Protein AF-A0A7S3CLZ0-F1 (afdb_monomer_lite)

Radius of gyration: 27.99 Å; chains: 1; bounding box: 57×70×77 Å

Organism: NCBI:txid1082188

Secondary structure (DSSP, 8-state):
-HHHHHHHHHHHHHHHHHTTTT------GGGGS--S----------HHHHHHHHHHHHHHHHHHHHS-HHHHTTTTTHHHHHHHHHH----S------------HHHHHHHHHHHHHHHHHHHIIIIIHHHHHHHHHHSSSSPPSTTHHHH----TTT-HHHHHHHHHHHHHHHHHHHHHHH---SS--S-SSSS--SHHHHHHHHHHHHSTTHHHHHHHHHHHHS---S-HHHHHHHHHHHHHHHHHHHHHHHHHHSPTTPPPPHHHHHHHH--

InterPro domains:
  IPR027272 Piezo family [PTHR13167] (107-275)
  IPR056770 Piezo, THU9 and anchor domain [PF24874] (104-275)

Sequence (275 aa):
MALTLIVVIIIIIIERYANRTDTKAVVDKRLKNKDTKLDNQKSFFSSDEIFKRTNTNRSMTVSLKTQKTSEIDLHGNSAQDFLKEMYGQEDGGSTFDEGRTKITNQQKTKYTLHWVILVCGHLYVFWALPIAGNLQLYGKANCDEDLKDYYGCMNFHENAYLRLLYVLILLYLVVSSLQLSYGFPIMKKPSSTLQYYNDLAKLGADIYIAIPFAVELRCLLDFTMSKTSLDIFQFYQLFNYHYELYAAKVSNHYYGIKVLGLRIDRMEKCIFGVF

Foldseek 3Di:
DVVVVVVVVVLLVCLVLVLVQDLPPCPDPVVPPPPDDDDDDDDDDDVVVVVVVCPPVVVVVVVVLVDFPLVCVVCVPPVVVVVPVVVDCPVPPDPPPSPPPPCPVSLVVSVVSLVVCVVVVCCCLQPVQQQVVCCVVPVGSADDPVCCVPRNHRHCVGDPVSVVVVVVSVVSSVVSVVCSNRHDRSDDDPDPLLPDLDPVSLVVLVVQVVDPPSLVVVLVSCVVSDPDPDDSVRSVVVVVVSSVVSNVVSVVVVVVVDDPPDDDDPVVCVVVVVD

Structure (mmCIF, N/CA/C/O backbone):
data_AF-A0A7S3CLZ0-F1
#
_entry.id   AF-A0A7S3CLZ0-F1
#
loop_
_atom_site.group_PDB
_atom_site.id
_atom_site.type_symbol
_atom_site.label_atom_id
_atom_site.label_alt_id
_atom_site.label_comp_id
_atom_site.label_asym_id
_atom_site.label_entity_id
_atom_site.label_seq_id
_atom_site.pdbx_PDB_ins_code
_atom_site.Cartn_x
_atom_site.Cartn_y
_atom_site.Cartn_z
_atom_site.occupancy
_atom_site.B_iso_or_equiv
_atom_site.auth_seq_id
_atom_site.auth_comp_id
_atom_site.auth_asym_id
_atom_site.auth_atom_id
_atom_site.pdbx_PDB_model_num
ATOM 1 N N . MET A 1 1 ? -7.361 1.958 18.238 1.00 64.44 1 MET A N 1
ATOM 2 C CA . MET A 1 1 ? -7.415 2.883 17.083 1.00 64.44 1 MET A CA 1
ATOM 3 C C . MET A 1 1 ? -6.122 2.868 16.269 1.00 64.44 1 MET A C 1
ATOM 5 O O . MET A 1 1 ? -6.158 2.430 15.130 1.00 64.44 1 MET A O 1
ATOM 9 N N . ALA A 1 2 ? -4.968 3.268 16.820 1.00 67.31 2 ALA A N 1
ATOM 10 C CA . ALA A 1 2 ? -3.706 3.231 16.061 1.00 67.31 2 ALA A CA 1
ATOM 11 C C . ALA A 1 2 ? -3.276 1.797 15.685 1.00 67.31 2 ALA A C 1
ATOM 13 O O . ALA A 1 2 ? -3.040 1.511 14.516 1.00 67.31 2 ALA A O 1
ATOM 14 N N . LEU A 1 3 ? -3.285 0.865 16.647 1.00 71.12 3 LEU A N 1
ATOM 15 C CA . LEU A 1 3 ? -2.990 -0.554 16.391 1.00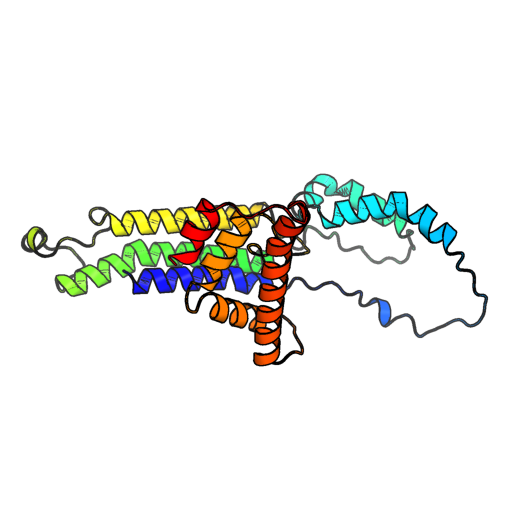 71.12 3 LEU A CA 1
ATOM 16 C C . LEU A 1 3 ? -3.944 -1.182 15.368 1.00 71.12 3 LEU A C 1
ATOM 18 O O . LEU A 1 3 ? -3.518 -1.921 14.491 1.00 71.12 3 LEU A O 1
ATOM 22 N N . THR A 1 4 ? -5.232 -0.850 15.441 1.00 68.81 4 THR A N 1
ATOM 23 C CA . THR A 1 4 ? -6.251 -1.393 14.535 1.00 68.81 4 THR A CA 1
ATOM 24 C C . THR A 1 4 ? -6.063 -0.873 13.110 1.00 68.81 4 THR A C 1
ATOM 26 O O . THR A 1 4 ? -6.176 -1.644 12.164 1.00 68.81 4 THR A O 1
ATOM 29 N N . LEU A 1 5 ? -5.682 0.400 12.948 1.00 71.00 5 LEU A N 1
ATOM 30 C CA . LEU A 1 5 ? -5.271 0.952 11.655 1.00 71.00 5 LEU A CA 1
ATOM 31 C C . LEU A 1 5 ? -4.026 0.254 11.105 1.00 71.00 5 LEU A C 1
ATOM 33 O O . LEU A 1 5 ? -4.011 -0.100 9.931 1.00 71.00 5 LEU A O 1
ATOM 37 N N . ILE A 1 6 ? -3.015 0.003 11.940 1.00 74.25 6 ILE A N 1
ATOM 38 C CA . ILE A 1 6 ? -1.797 -0.706 11.525 1.00 74.25 6 ILE A CA 1
ATOM 39 C C . ILE A 1 6 ? -2.132 -2.122 11.046 1.00 74.25 6 ILE A C 1
ATOM 41 O O . ILE A 1 6 ? -1.672 -2.521 9.980 1.00 74.25 6 ILE A O 1
ATOM 45 N N . VAL A 1 7 ? -2.981 -2.862 11.767 1.00 74.31 7 VAL A N 1
ATOM 46 C CA . VAL A 1 7 ? -3.414 -4.204 11.344 1.00 74.31 7 VAL A CA 1
ATOM 47 C C . VAL A 1 7 ? -4.171 -4.152 10.017 1.00 74.31 7 VAL A C 1
ATOM 49 O O . VAL A 1 7 ? -3.880 -4.946 9.125 1.00 74.31 7 VAL A O 1
ATOM 52 N N . VAL A 1 8 ? -5.089 -3.198 9.837 1.00 73.62 8 VAL A N 1
ATOM 53 C CA . VAL A 1 8 ? -5.813 -3.026 8.566 1.00 73.62 8 VAL A CA 1
ATOM 54 C C . VAL A 1 8 ? -4.849 -2.691 7.424 1.00 73.62 8 VAL A C 1
ATOM 56 O O . VAL A 1 8 ? -4.943 -3.288 6.356 1.00 73.62 8 VAL A O 1
ATOM 59 N N . ILE A 1 9 ? -3.875 -1.805 7.648 1.00 75.25 9 ILE A N 1
ATOM 60 C CA . ILE A 1 9 ? -2.843 -1.464 6.659 1.00 75.25 9 ILE A CA 1
ATOM 61 C C . ILE A 1 9 ? -2.001 -2.695 6.305 1.00 75.25 9 ILE A C 1
ATOM 63 O O . ILE A 1 9 ? -1.751 -2.937 5.127 1.00 75.25 9 ILE A O 1
ATOM 67 N N . ILE A 1 10 ? -1.607 -3.505 7.290 1.00 74.50 10 ILE A N 1
ATOM 68 C CA . ILE A 1 10 ? -0.863 -4.749 7.061 1.00 74.50 10 ILE A CA 1
ATOM 69 C C . ILE A 1 10 ? -1.698 -5.733 6.239 1.00 74.50 10 ILE A C 1
ATOM 71 O O . ILE A 1 10 ? -1.183 -6.286 5.273 1.00 74.50 10 ILE A O 1
ATOM 75 N N . ILE A 1 11 ? -2.983 -5.915 6.554 1.00 73.88 11 ILE A N 1
ATOM 76 C CA . ILE A 1 11 ? -3.886 -6.784 5.781 1.00 73.88 11 ILE A CA 1
ATOM 77 C C . ILE A 1 11 ? -4.007 -6.285 4.337 1.00 73.88 11 ILE A C 1
ATOM 79 O O . ILE A 1 11 ? -3.883 -7.077 3.406 1.00 73.88 11 ILE A O 1
ATOM 83 N N . ILE A 1 12 ? -4.165 -4.975 4.136 1.00 75.12 12 ILE A N 1
ATOM 84 C CA . ILE A 1 12 ? -4.226 -4.345 2.809 1.00 75.12 12 ILE A CA 1
ATOM 85 C C . ILE A 1 12 ? -2.924 -4.568 2.025 1.00 75.12 12 ILE A C 1
ATOM 87 O O . ILE A 1 12 ? -2.944 -4.861 0.825 1.00 75.12 12 ILE A O 1
ATOM 91 N N . ILE A 1 13 ? -1.780 -4.431 2.695 1.00 73.38 13 ILE A N 1
ATOM 92 C CA . ILE A 1 13 ? -0.461 -4.696 2.122 1.00 73.38 13 ILE A CA 1
ATOM 93 C C . ILE A 1 13 ? -0.367 -6.174 1.731 1.00 73.38 13 ILE A C 1
ATOM 95 O O . ILE A 1 13 ? -0.042 -6.475 0.583 1.00 73.38 13 ILE A O 1
ATOM 99 N N . ILE A 1 14 ? -0.718 -7.096 2.626 1.00 70.06 14 ILE A N 1
ATOM 100 C CA . ILE A 1 14 ? -0.698 -8.537 2.361 1.00 70.06 14 ILE A CA 1
ATOM 101 C C . ILE A 1 14 ? -1.617 -8.887 1.186 1.00 70.06 14 ILE A C 1
ATOM 103 O O . ILE A 1 14 ? -1.163 -9.585 0.285 1.00 70.06 14 ILE A O 1
ATOM 107 N N . GLU A 1 15 ? -2.845 -8.358 1.109 1.00 71.75 15 GLU A N 1
ATOM 108 C CA . GLU A 1 15 ? -3.744 -8.577 -0.041 1.00 71.75 15 GLU A CA 1
ATOM 109 C C . GLU A 1 15 ? -3.076 -8.128 -1.353 1.00 71.75 15 GLU A C 1
ATOM 111 O O . GLU A 1 15 ? -3.123 -8.821 -2.377 1.00 71.75 15 GLU A O 1
ATOM 116 N N . ARG A 1 16 ? -2.394 -6.979 -1.332 1.00 70.31 16 ARG A N 1
ATOM 117 C CA . ARG A 1 16 ? -1.689 -6.450 -2.504 1.00 70.31 16 ARG A CA 1
ATOM 118 C C . ARG A 1 16 ? -0.524 -7.344 -2.947 1.00 70.31 16 ARG A C 1
ATOM 120 O O . ARG A 1 16 ? -0.274 -7.426 -4.155 1.00 70.31 16 ARG A O 1
ATOM 127 N N . TYR A 1 17 ? 0.190 -7.978 -2.014 1.00 65.44 17 TYR A N 1
ATOM 128 C CA . TYR A 1 17 ? 1.383 -8.789 -2.301 1.00 65.44 17 TYR A CA 1
ATOM 129 C C . TYR A 1 17 ? 1.089 -10.278 -2.515 1.00 65.44 17 TYR A C 1
ATOM 131 O O . TYR A 1 17 ? 1.704 -10.877 -3.397 1.00 65.44 17 TYR A O 1
ATOM 139 N N . ALA A 1 18 ? 0.103 -10.858 -1.827 1.00 60.19 18 ALA A N 1
ATOM 140 C CA . ALA A 1 18 ? -0.328 -12.248 -2.011 1.00 60.19 18 ALA A CA 1
ATOM 141 C C . ALA A 1 18 ? -0.762 -12.533 -3.459 1.00 60.19 18 ALA A C 1
ATOM 143 O O . ALA A 1 18 ? -0.571 -13.630 -3.971 1.00 60.19 18 ALA A O 1
ATOM 144 N N . ASN A 1 19 ? -1.261 -11.513 -4.160 1.00 57.38 19 ASN A N 1
ATOM 145 C CA . ASN A 1 19 ? -1.671 -11.607 -5.560 1.00 57.38 19 ASN A CA 1
ATOM 146 C C . ASN A 1 19 ? -0.514 -11.468 -6.573 1.00 57.38 19 ASN A C 1
ATOM 148 O O . ASN A 1 19 ? -0.744 -11.524 -7.781 1.00 57.38 19 ASN A O 1
ATOM 152 N N . ARG A 1 20 ? 0.737 -11.272 -6.126 1.00 59.12 20 ARG A N 1
ATOM 153 C CA . ARG A 1 20 ? 1.912 -11.101 -7.005 1.00 59.12 20 ARG A CA 1
ATOM 154 C C . ARG A 1 20 ? 2.541 -12.437 -7.443 1.00 59.12 20 ARG A C 1
ATOM 156 O O . ARG A 1 20 ? 3.249 -12.459 -8.445 1.00 59.12 20 ARG A O 1
ATOM 163 N N . THR A 1 21 ? 2.245 -13.541 -6.758 1.00 49.69 21 THR A N 1
ATOM 164 C CA . THR A 1 21 ? 3.008 -14.810 -6.782 1.00 49.69 21 THR A CA 1
ATOM 165 C C . THR A 1 21 ? 2.888 -15.688 -8.029 1.00 49.69 21 THR A C 1
ATOM 167 O O . THR A 1 21 ? 3.606 -16.679 -8.131 1.00 49.69 21 THR A O 1
ATOM 170 N N . ASP A 1 22 ? 2.040 -15.361 -9.004 1.00 43.75 22 ASP A N 1
ATOM 171 C CA . ASP A 1 22 ? 1.684 -16.335 -10.051 1.00 43.75 22 ASP A CA 1
ATOM 172 C C . ASP A 1 22 ? 1.564 -15.752 -11.466 1.00 43.75 22 ASP A C 1
ATOM 174 O O . ASP A 1 22 ? 0.879 -16.304 -12.327 1.00 43.75 22 ASP A O 1
ATOM 178 N N . THR A 1 23 ? 2.314 -14.685 -11.763 1.00 43.84 23 THR A N 1
ATOM 179 C CA . THR A 1 23 ? 2.654 -14.402 -13.169 1.00 43.84 23 THR A CA 1
ATOM 180 C C . THR A 1 23 ? 3.747 -15.375 -13.593 1.00 43.84 23 THR A C 1
ATOM 182 O O . THR A 1 23 ? 4.915 -15.035 -13.764 1.00 43.84 23 THR A O 1
ATOM 185 N N . LYS A 1 24 ? 3.369 -16.651 -13.725 1.00 41.59 24 LYS A N 1
ATOM 186 C CA . LYS A 1 24 ? 4.142 -17.599 -14.515 1.00 41.59 24 LYS A CA 1
ATOM 187 C C . LYS A 1 24 ? 4.229 -16.978 -15.901 1.00 41.59 24 LYS A C 1
ATOM 189 O O . LYS A 1 24 ? 3.252 -16.981 -16.645 1.00 41.59 24 LYS A O 1
ATOM 194 N N . ALA A 1 25 ? 5.408 -16.478 -16.265 1.00 40.16 25 ALA A N 1
ATOM 195 C CA . ALA A 1 25 ? 5.820 -16.639 -17.640 1.00 40.16 25 ALA A CA 1
ATOM 196 C C . ALA A 1 25 ? 5.610 -18.129 -17.909 1.00 40.16 25 ALA A C 1
ATOM 198 O O . ALA A 1 25 ? 6.247 -18.977 -17.276 1.00 40.16 25 ALA A O 1
ATOM 199 N N . VAL A 1 26 ? 4.624 -18.453 -18.742 1.00 42.16 26 VAL A N 1
ATOM 200 C CA . VAL A 1 26 ? 4.559 -19.744 -19.411 1.00 42.16 26 VAL A CA 1
ATOM 201 C C . VAL A 1 26 ? 5.807 -19.747 -20.284 1.00 42.16 26 VAL A C 1
ATOM 203 O O . VAL A 1 26 ? 5.778 -19.389 -21.452 1.00 42.16 26 VAL A O 1
ATOM 206 N N . VAL A 1 27 ? 6.954 -19.992 -19.649 1.00 42.84 27 VAL A N 1
ATOM 207 C CA . VAL A 1 27 ? 8.186 -20.337 -20.322 1.00 42.84 27 VAL A CA 1
ATOM 208 C C . VAL A 1 27 ? 7.836 -21.673 -20.920 1.00 42.84 27 VAL A C 1
ATOM 210 O O . VAL A 1 27 ? 7.670 -22.666 -20.207 1.00 42.84 27 VAL A O 1
ATOM 213 N N . ASP A 1 28 ? 7.555 -21.603 -22.212 1.00 44.25 28 ASP A N 1
ATOM 214 C CA . ASP A 1 28 ? 7.196 -22.701 -23.071 1.00 44.25 28 ASP A CA 1
ATOM 215 C C . ASP A 1 28 ? 7.892 -23.983 -22.621 1.00 44.25 28 ASP A C 1
ATOM 217 O O . ASP A 1 28 ? 9.091 -24.187 -22.816 1.00 44.25 28 ASP A O 1
ATOM 221 N N . LYS A 1 29 ? 7.092 -24.921 -22.112 1.00 43.25 29 LYS A N 1
ATOM 222 C CA . LYS A 1 29 ? 7.449 -26.340 -22.008 1.00 43.25 29 LYS A CA 1
ATOM 223 C C . LYS A 1 29 ? 7.720 -26.979 -23.389 1.00 43.25 29 LYS A C 1
ATOM 225 O O . LYS A 1 29 ? 7.757 -28.198 -23.496 1.00 43.25 29 LYS A O 1
ATOM 230 N N . ARG A 1 30 ? 7.942 -26.188 -24.449 1.00 47.19 30 ARG A N 1
ATOM 231 C CA . ARG A 1 30 ? 8.294 -26.647 -25.799 1.00 47.19 30 ARG A CA 1
ATOM 232 C C . ARG A 1 30 ? 9.773 -26.996 -25.969 1.00 47.19 30 ARG A C 1
ATOM 234 O O . ARG A 1 30 ? 10.116 -27.591 -26.982 1.00 47.19 30 ARG A O 1
ATOM 241 N N . LEU A 1 31 ? 10.642 -26.717 -24.993 1.00 47.56 31 LEU A N 1
ATOM 242 C CA . LEU A 1 31 ? 12.058 -27.11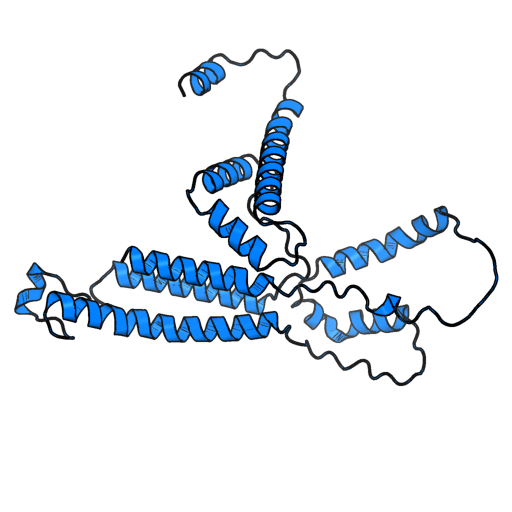4 -25.083 1.00 47.56 31 LEU A CA 1
ATOM 243 C C . LEU A 1 31 ? 12.352 -28.558 -24.641 1.00 47.56 31 LEU A C 1
ATOM 245 O O . LEU A 1 31 ? 13.508 -28.955 -24.653 1.00 47.56 31 LEU A O 1
ATOM 249 N N . LYS A 1 32 ? 11.340 -29.367 -24.287 1.00 44.00 32 LYS A N 1
ATOM 250 C CA . LYS A 1 32 ? 11.545 -30.785 -23.921 1.00 44.00 32 LYS A CA 1
ATOM 251 C C . LYS A 1 32 ? 11.041 -31.820 -24.929 1.00 44.00 32 LYS A C 1
ATOM 253 O O . LYS A 1 32 ? 11.195 -33.003 -24.669 1.00 44.00 32 LYS A O 1
ATOM 258 N N . ASN A 1 33 ? 10.502 -31.399 -26.075 1.00 45.03 33 ASN A N 1
ATOM 259 C CA . ASN A 1 33 ? 10.014 -32.321 -27.113 1.00 45.03 33 ASN A CA 1
ATOM 260 C C . ASN A 1 33 ? 10.743 -32.181 -28.461 1.00 45.03 33 ASN A C 1
ATOM 262 O O . ASN A 1 33 ? 10.210 -32.590 -29.487 1.00 45.03 33 ASN A O 1
ATOM 266 N N . LYS A 1 34 ? 11.952 -31.601 -28.478 1.00 45.84 34 LYS A N 1
ATOM 267 C CA . LYS A 1 34 ? 12.757 -31.452 -29.704 1.00 45.84 34 LYS A CA 1
ATOM 268 C C . LYS A 1 34 ? 14.042 -32.284 -29.750 1.00 45.84 34 LYS A C 1
ATOM 270 O O . LYS A 1 34 ? 14.836 -32.082 -30.655 1.00 45.84 34 LYS A O 1
ATOM 275 N N . ASP A 1 35 ? 14.183 -33.274 -28.869 1.00 47.41 35 ASP A N 1
ATOM 276 C CA . ASP A 1 35 ? 15.275 -34.256 -28.935 1.00 47.41 35 ASP A CA 1
ATOM 277 C C . ASP A 1 35 ? 14.792 -35.594 -29.497 1.00 47.41 35 ASP A C 1
ATOM 279 O O . ASP A 1 35 ? 14.990 -36.658 -28.909 1.00 47.41 35 ASP A O 1
ATOM 283 N N . THR A 1 36 ? 14.111 -35.575 -30.643 1.00 48.12 36 THR A N 1
ATOM 284 C CA . THR A 1 36 ? 14.053 -36.774 -31.486 1.00 48.12 36 THR A CA 1
ATOM 285 C C . THR A 1 36 ? 13.752 -36.413 -32.937 1.00 48.12 36 THR A C 1
ATOM 287 O O . THR A 1 36 ? 12.622 -36.081 -33.282 1.00 48.12 36 THR A O 1
ATOM 290 N N . LYS A 1 37 ? 14.783 -36.602 -33.770 1.00 46.06 37 LYS A N 1
ATOM 291 C CA . LYS A 1 37 ? 14.812 -36.716 -35.239 1.00 46.06 37 LYS A CA 1
ATOM 292 C C . LYS A 1 37 ? 15.284 -35.492 -36.041 1.00 46.06 37 LYS A C 1
ATOM 294 O O . LYS A 1 37 ? 14.710 -34.413 -35.967 1.00 46.06 37 LYS A O 1
ATOM 299 N N . LEU A 1 38 ? 16.241 -35.825 -36.917 1.00 42.66 38 LEU A N 1
ATOM 300 C CA . LEU A 1 38 ? 16.675 -35.196 -38.172 1.00 42.66 38 LEU A CA 1
ATOM 301 C C . LEU A 1 38 ? 17.913 -34.289 -38.147 1.00 42.66 38 LEU A C 1
ATOM 303 O O . LEU A 1 38 ? 17.847 -33.067 -38.077 1.00 42.66 38 LEU A O 1
ATOM 307 N N . ASP A 1 39 ? 19.058 -34.967 -38.251 1.00 44.22 39 ASP A N 1
ATOM 308 C CA . ASP A 1 39 ? 19.992 -34.920 -39.388 1.00 44.22 39 ASP A CA 1
ATOM 309 C C . ASP A 1 39 ? 19.832 -33.799 -40.437 1.00 44.22 39 ASP A C 1
ATOM 311 O O . ASP A 1 39 ? 18.791 -33.639 -41.067 1.00 44.22 39 ASP A O 1
ATOM 315 N N . ASN A 1 40 ? 20.979 -33.165 -40.720 1.00 45.88 40 ASN A N 1
ATOM 316 C CA . ASN A 1 40 ? 21.424 -32.614 -42.008 1.00 45.88 40 ASN A CA 1
ATOM 317 C C . ASN A 1 40 ? 20.492 -31.654 -42.779 1.00 45.88 40 ASN A C 1
ATOM 319 O O . ASN A 1 40 ? 19.747 -32.082 -43.650 1.00 45.88 40 ASN A O 1
ATOM 323 N N . GLN A 1 41 ? 20.718 -30.337 -42.651 1.00 41.56 41 GLN A N 1
ATOM 324 C CA . GLN A 1 41 ? 21.311 -29.503 -43.722 1.00 41.56 41 GLN A CA 1
ATOM 325 C C . GLN A 1 41 ? 21.220 -27.989 -43.433 1.00 41.56 41 GLN A C 1
ATOM 327 O O . GLN A 1 41 ? 20.157 -27.447 -43.172 1.00 41.56 41 GLN A O 1
ATOM 332 N N . LYS A 1 42 ? 22.369 -27.329 -43.640 1.00 38.00 42 LYS A N 1
ATOM 333 C CA . LYS A 1 42 ? 22.583 -25.955 -44.139 1.00 38.00 42 LYS A CA 1
ATOM 334 C C . LYS A 1 42 ? 22.022 -24.761 -43.343 1.00 38.00 42 LYS A C 1
ATOM 336 O O . LYS A 1 42 ? 20.856 -24.397 -43.407 1.00 38.00 42 LYS A O 1
ATOM 341 N N . SER A 1 43 ? 22.982 -24.062 -42.732 1.00 49.97 43 SER A N 1
ATOM 342 C CA . SER A 1 43 ? 23.027 -22.612 -42.487 1.00 49.97 43 SER A CA 1
ATOM 343 C C . SER A 1 43 ? 22.298 -21.787 -43.561 1.00 49.97 43 SER A C 1
ATOM 345 O O . SER A 1 43 ? 22.701 -21.822 -44.723 1.00 49.97 43 SER A O 1
ATOM 347 N N . PHE A 1 44 ? 21.249 -21.051 -43.168 1.00 44.56 44 PHE A N 1
ATOM 348 C CA . PHE A 1 44 ? 20.490 -20.138 -44.041 1.00 44.56 44 PHE A CA 1
ATOM 349 C C . PHE A 1 44 ? 19.819 -18.982 -43.267 1.00 44.56 44 PHE A C 1
ATOM 351 O O . PHE A 1 44 ? 18.686 -18.601 -43.542 1.00 44.56 44 PHE A O 1
ATOM 358 N N . PHE A 1 45 ? 20.503 -18.395 -42.279 1.00 41.75 45 PHE A N 1
ATOM 359 C CA . PHE A 1 45 ? 20.046 -17.133 -41.682 1.00 41.75 45 PHE A CA 1
ATOM 360 C C . PHE A 1 45 ? 20.735 -15.952 -42.369 1.00 41.75 45 PHE A C 1
ATOM 362 O O . PHE A 1 45 ? 21.883 -15.636 -42.064 1.00 41.75 45 PHE A O 1
ATOM 369 N N . SER A 1 46 ? 20.028 -15.288 -43.286 1.00 50.94 46 SER A N 1
ATOM 370 C CA . SER A 1 46 ? 20.353 -13.920 -43.686 1.00 50.94 46 SER A CA 1
ATOM 371 C C . SER A 1 46 ? 19.726 -12.962 -42.665 1.00 50.94 46 SER A C 1
ATOM 373 O O . SER A 1 46 ? 18.513 -12.925 -42.448 1.00 50.94 46 SER A O 1
ATOM 375 N N . SER A 1 47 ? 20.573 -12.197 -41.981 1.00 49.88 47 SER A N 1
ATOM 376 C CA . SER A 1 47 ? 20.172 -11.268 -40.915 1.00 49.88 47 SER A CA 1
ATOM 377 C C . SER A 1 47 ? 19.204 -10.175 -41.395 1.00 49.88 47 SER A C 1
ATOM 379 O O . SER A 1 47 ? 18.443 -9.629 -40.597 1.00 49.88 47 SER A O 1
ATOM 381 N N . ASP A 1 48 ? 19.165 -9.911 -42.701 1.00 49.16 48 ASP A N 1
ATOM 382 C CA . ASP A 1 48 ? 18.356 -8.847 -43.300 1.00 49.16 48 ASP A CA 1
ATOM 383 C C . ASP A 1 48 ? 16.888 -9.250 -43.542 1.00 49.16 48 ASP A C 1
ATOM 385 O O . ASP A 1 48 ? 15.994 -8.397 -43.508 1.00 49.16 48 ASP A O 1
ATOM 389 N N . GLU A 1 49 ? 16.581 -10.545 -43.691 1.00 53.91 49 GLU A N 1
ATOM 390 C CA . GLU A 1 49 ? 15.188 -11.020 -43.776 1.00 53.91 49 GLU A CA 1
ATOM 391 C C . GLU A 1 49 ? 14.501 -11.059 -42.402 1.00 53.91 49 GLU A C 1
ATOM 393 O O . GLU A 1 49 ? 13.290 -10.830 -42.293 1.00 53.91 49 GLU A O 1
ATOM 398 N N . ILE A 1 50 ? 15.284 -11.233 -41.332 1.00 52.09 50 ILE A N 1
ATOM 399 C CA . ILE A 1 50 ? 14.806 -11.153 -39.945 1.00 52.09 50 ILE A CA 1
ATOM 400 C C . ILE A 1 50 ? 14.337 -9.725 -39.623 1.00 52.09 50 ILE A C 1
ATOM 402 O O . ILE A 1 50 ? 13.324 -9.558 -38.940 1.00 52.09 50 ILE A O 1
ATOM 406 N N . PHE A 1 51 ? 14.997 -8.694 -40.165 1.00 46.28 51 PHE A N 1
ATOM 407 C CA . PHE A 1 51 ? 14.595 -7.293 -39.981 1.00 46.28 51 PHE A CA 1
ATOM 408 C C . PHE A 1 51 ? 13.393 -6.871 -40.844 1.00 46.28 51 PHE A C 1
ATOM 410 O O . PHE A 1 51 ? 12.575 -6.062 -40.403 1.00 46.28 51 PHE A O 1
ATOM 417 N N . LYS A 1 52 ? 13.197 -7.466 -42.031 1.00 49.25 52 LYS A N 1
ATOM 418 C CA . LYS A 1 52 ? 12.020 -7.175 -42.875 1.00 49.25 52 LYS A CA 1
ATOM 419 C C . LYS A 1 52 ? 10.717 -7.796 -42.359 1.00 49.25 52 LYS A C 1
ATOM 421 O O . LYS A 1 52 ? 9.672 -7.160 -42.472 1.00 49.25 52 LYS A O 1
ATOM 426 N N . ARG A 1 53 ? 10.748 -8.979 -41.728 1.00 46.59 53 ARG A N 1
ATOM 427 C CA . ARG A 1 53 ? 9.556 -9.585 -41.085 1.00 46.59 53 ARG A CA 1
ATOM 428 C C . ARG A 1 53 ? 9.244 -9.041 -39.686 1.00 46.59 53 ARG A C 1
ATOM 430 O O . ARG A 1 53 ? 8.144 -9.260 -39.179 1.00 46.59 53 ARG A O 1
ATOM 437 N N . THR A 1 54 ? 10.167 -8.319 -39.049 1.00 45.19 54 THR A N 1
ATOM 438 C CA . THR A 1 54 ? 9.970 -7.808 -37.682 1.00 45.19 54 THR A CA 1
ATOM 439 C C . THR A 1 54 ? 9.244 -6.466 -37.597 1.00 45.19 54 THR A C 1
ATOM 441 O O . THR A 1 54 ? 8.832 -6.113 -36.499 1.00 45.19 54 THR A O 1
ATOM 444 N N . ASN A 1 55 ? 8.986 -5.739 -38.689 1.00 43.75 55 ASN A N 1
ATOM 445 C CA . ASN A 1 55 ? 8.305 -4.437 -38.580 1.00 43.75 55 ASN A CA 1
ATOM 446 C C . ASN A 1 55 ? 6.765 -4.497 -38.546 1.00 43.75 55 ASN A C 1
ATOM 448 O O . ASN A 1 55 ? 6.151 -3.601 -37.976 1.00 43.75 55 ASN A O 1
ATOM 452 N N . THR A 1 56 ? 6.120 -5.558 -39.040 1.00 50.16 56 THR A N 1
ATOM 453 C CA . THR A 1 56 ? 4.646 -5.691 -38.988 1.00 50.16 56 THR A CA 1
ATOM 454 C C . THR A 1 56 ? 4.163 -6.555 -37.819 1.00 50.16 56 THR A C 1
ATOM 456 O O . THR A 1 56 ? 3.270 -6.148 -37.079 1.00 50.16 56 THR A O 1
ATOM 459 N N . ASN A 1 57 ? 4.815 -7.689 -37.542 1.00 47.22 57 ASN A N 1
ATOM 460 C CA . ASN A 1 57 ? 4.379 -8.608 -36.477 1.00 47.22 57 ASN A CA 1
ATOM 461 C C . ASN A 1 57 ? 4.865 -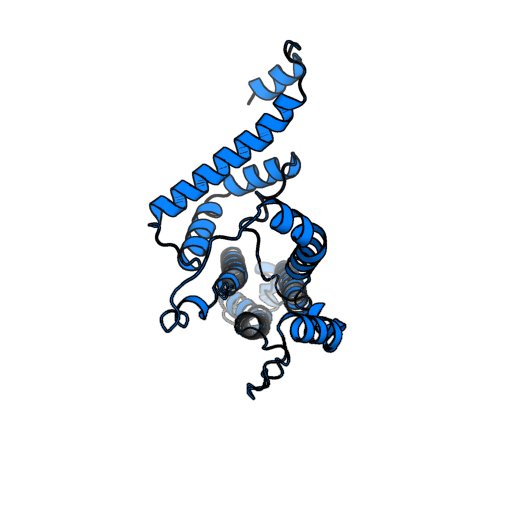8.225 -35.068 1.00 47.22 57 ASN A C 1
ATOM 463 O O . ASN A 1 57 ? 4.225 -8.575 -34.073 1.00 47.22 57 ASN A O 1
ATOM 467 N N . ARG A 1 58 ? 5.967 -7.470 -34.952 1.00 45.09 58 ARG A N 1
ATOM 468 C CA . ARG A 1 58 ? 6.483 -6.996 -33.652 1.00 45.09 58 ARG A CA 1
ATOM 469 C C . ARG A 1 58 ? 5.654 -5.833 -33.098 1.00 45.09 58 ARG A C 1
ATOM 471 O O . ARG A 1 58 ? 5.533 -5.706 -31.887 1.00 45.09 58 ARG A O 1
ATOM 478 N N . SER A 1 59 ? 5.019 -5.051 -33.974 1.00 45.78 59 SER A N 1
ATOM 479 C CA . SER A 1 59 ? 4.085 -3.980 -33.600 1.00 45.78 59 SER A CA 1
ATOM 480 C C . SER A 1 59 ? 2.819 -4.538 -32.928 1.00 45.78 59 SER A C 1
ATOM 482 O O . SER A 1 59 ? 2.436 -4.095 -31.844 1.00 45.78 59 SER A O 1
ATOM 484 N N . MET A 1 60 ? 2.233 -5.608 -33.484 1.00 45.03 60 MET A N 1
ATOM 485 C CA . MET A 1 60 ? 1.038 -6.234 -32.905 1.00 45.03 60 MET A CA 1
ATOM 486 C C . MET A 1 60 ? 1.317 -7.127 -31.688 1.00 45.03 60 MET A C 1
ATOM 488 O O . MET A 1 60 ? 0.499 -7.168 -30.776 1.00 45.03 60 MET A O 1
ATOM 492 N N . THR A 1 61 ? 2.477 -7.787 -31.594 1.00 50.62 61 THR A N 1
ATOM 493 C CA . THR A 1 61 ? 2.854 -8.520 -30.363 1.00 50.62 61 THR A CA 1
ATOM 494 C C . THR A 1 61 ? 3.209 -7.589 -29.203 1.00 50.62 61 THR A C 1
ATOM 496 O O . THR A 1 61 ? 3.022 -7.962 -28.044 1.00 50.62 61 THR A O 1
ATOM 499 N N . VAL A 1 62 ? 3.680 -6.369 -29.483 1.00 50.25 62 VAL A N 1
ATOM 500 C CA . VAL A 1 62 ? 3.807 -5.312 -28.468 1.00 50.25 62 VAL A CA 1
ATOM 501 C C . VAL A 1 62 ? 2.424 -4.803 -28.049 1.00 50.25 62 VAL A C 1
ATOM 503 O O . VAL A 1 62 ? 2.189 -4.700 -26.849 1.00 50.25 62 VAL A O 1
ATOM 506 N N . SER A 1 63 ? 1.491 -4.611 -28.991 1.00 47.19 63 SER A N 1
ATOM 507 C CA . SER A 1 63 ? 0.082 -4.283 -28.703 1.00 47.19 63 SER A CA 1
ATOM 508 C C . SER A 1 63 ? -0.603 -5.349 -27.827 1.00 47.19 63 SER A C 1
ATOM 510 O O . SER A 1 63 ? -1.144 -5.017 -26.772 1.00 47.19 63 SER A O 1
ATOM 512 N N . LEU A 1 64 ? -0.459 -6.637 -28.157 1.00 46.06 64 LEU A N 1
ATOM 513 C CA . LEU A 1 64 ? -0.982 -7.765 -27.370 1.00 46.06 64 LEU A CA 1
ATOM 514 C C . LEU A 1 64 ? -0.348 -7.877 -25.975 1.00 46.06 64 LEU A C 1
ATOM 516 O O . LEU A 1 64 ? -1.019 -8.260 -25.021 1.00 46.06 64 LEU A O 1
ATOM 520 N N . LYS A 1 65 ? 0.931 -7.507 -25.812 1.00 47.53 65 LYS A N 1
ATOM 521 C CA . LYS A 1 65 ? 1.585 -7.440 -24.489 1.00 47.53 65 LYS A CA 1
ATOM 522 C C . LYS A 1 65 ? 1.128 -6.249 -23.645 1.00 47.53 65 LYS A C 1
ATOM 524 O O . LYS A 1 65 ? 1.355 -6.251 -22.435 1.00 47.53 65 LYS A O 1
ATOM 529 N N . THR A 1 66 ? 0.520 -5.243 -24.269 1.00 46.50 66 THR A N 1
ATOM 530 C CA . THR A 1 66 ? -0.045 -4.066 -23.598 1.00 46.50 66 THR A CA 1
ATOM 531 C C . THR A 1 66 ? -1.563 -4.119 -23.432 1.00 46.50 66 THR A C 1
ATOM 533 O O . THR A 1 66 ? -2.096 -3.310 -22.675 1.00 46.50 66 THR A O 1
ATOM 536 N N . GLN A 1 67 ? -2.254 -5.059 -24.084 1.00 47.50 67 GLN A N 1
ATOM 537 C CA . GLN A 1 67 ? -3.700 -5.219 -23.950 1.00 47.50 67 GLN A CA 1
ATOM 538 C C . GLN A 1 67 ? -4.071 -5.772 -22.572 1.00 47.50 67 GLN A C 1
ATOM 540 O O . GLN A 1 67 ? -3.433 -6.680 -22.028 1.00 47.50 67 GLN A O 1
ATOM 545 N N . LYS A 1 68 ? -5.110 -5.182 -21.979 1.00 51.16 68 LYS A N 1
ATOM 546 C CA . LYS A 1 68 ? -5.666 -5.633 -20.704 1.00 51.16 68 LYS A CA 1
ATOM 547 C C . LYS A 1 68 ? -6.361 -6.973 -20.917 1.00 51.16 68 LYS A C 1
ATOM 549 O O . LYS A 1 68 ? -7.006 -7.190 -21.937 1.00 51.16 68 LYS A O 1
ATOM 554 N N . THR A 1 69 ? -6.279 -7.851 -19.923 1.00 54.84 69 THR A N 1
ATOM 555 C CA . THR A 1 69 ? -6.938 -9.166 -19.961 1.00 54.84 69 THR A CA 1
ATOM 556 C C . THR A 1 69 ? -8.452 -9.069 -20.176 1.00 54.84 69 THR A C 1
ATOM 558 O O . THR A 1 69 ? -9.018 -9.960 -20.787 1.00 54.84 69 THR A O 1
ATOM 561 N N . SER A 1 70 ? -9.081 -7.962 -19.771 1.00 51.62 70 SER A N 1
ATOM 562 C CA . SER A 1 70 ? -10.502 -7.663 -20.006 1.00 51.62 70 SER A CA 1
ATOM 563 C C . SER A 1 70 ? -10.851 -7.246 -21.444 1.00 51.62 70 SER A C 1
ATOM 565 O O . SER A 1 70 ? -11.991 -7.412 -21.864 1.00 51.62 70 SER A O 1
ATOM 567 N N . GLU A 1 71 ? -9.903 -6.714 -22.220 1.00 51.03 71 GLU A N 1
ATOM 568 C CA . GLU A 1 71 ? -10.133 -6.287 -23.614 1.00 51.03 71 GLU A CA 1
ATOM 569 C C . GLU A 1 71 ? -9.934 -7.436 -24.611 1.00 51.03 71 GLU A C 1
ATOM 571 O O . GLU A 1 71 ? -10.529 -7.436 -25.688 1.00 51.03 71 GLU A O 1
ATOM 576 N N . ILE A 1 72 ? -9.149 -8.449 -24.231 1.00 53.69 72 ILE A N 1
ATOM 577 C CA . ILE A 1 72 ? -8.993 -9.692 -25.000 1.00 53.69 72 ILE A CA 1
ATOM 578 C C . ILE A 1 72 ? -10.340 -10.433 -25.105 1.00 53.69 72 ILE A C 1
ATOM 580 O O . ILE A 1 72 ? -10.620 -11.047 -26.132 1.00 53.69 72 ILE A O 1
ATOM 584 N N . ASP A 1 73 ? -11.209 -10.287 -24.101 1.00 50.28 73 ASP A N 1
ATOM 585 C CA . ASP A 1 73 ? -12.538 -10.910 -24.069 1.00 50.28 73 ASP A CA 1
ATOM 586 C C . ASP A 1 73 ? -13.544 -10.254 -25.029 1.00 50.28 73 ASP A C 1
ATOM 588 O O . ASP A 1 73 ? -14.460 -10.917 -25.513 1.00 50.28 73 ASP A O 1
ATOM 592 N N . LEU A 1 74 ? -13.370 -8.966 -25.350 1.00 55.66 74 LEU A N 1
ATOM 593 C CA . LEU A 1 74 ? -14.252 -8.229 -26.268 1.00 55.66 74 LEU A CA 1
ATOM 594 C C . LEU A 1 74 ? -13.951 -8.516 -27.747 1.00 55.66 74 LEU A C 1
ATOM 596 O O . LEU A 1 74 ? -14.836 -8.386 -28.590 1.00 55.66 74 LEU A O 1
ATOM 600 N N . HIS A 1 75 ? -12.734 -8.965 -28.065 1.00 52.12 75 HIS A N 1
ATOM 601 C CA . HIS A 1 75 ? -12.312 -9.362 -29.416 1.00 52.12 75 HIS A CA 1
ATOM 602 C C . HIS A 1 75 ? -12.296 -10.889 -29.614 1.00 52.12 75 HIS A C 1
ATOM 604 O O . HIS A 1 75 ? -11.512 -11.410 -30.411 1.00 52.12 75 HIS A O 1
ATOM 610 N N . GLY A 1 76 ? -13.180 -11.595 -28.898 1.00 48.31 76 GLY A N 1
ATOM 611 C CA . GLY A 1 76 ? -13.148 -13.039 -28.638 1.00 48.31 76 GLY A CA 1
ATOM 612 C C . GLY A 1 76 ? -13.012 -13.995 -29.830 1.00 48.31 76 GLY A C 1
ATOM 613 O O . GLY A 1 76 ? -12.620 -15.132 -29.606 1.00 48.31 76 GLY A O 1
ATOM 614 N N . ASN A 1 77 ? -13.225 -13.553 -31.074 1.00 55.69 77 ASN A N 1
ATOM 615 C CA . ASN A 1 77 ? -13.043 -14.402 -32.260 1.00 55.69 77 ASN A CA 1
ATOM 616 C C . ASN A 1 77 ? -11.872 -13.961 -33.155 1.00 55.69 77 ASN A C 1
ATOM 618 O O . ASN A 1 77 ? -11.103 -14.795 -33.619 1.00 55.69 77 ASN A O 1
ATOM 622 N N . SER A 1 78 ? -11.644 -12.657 -33.346 1.00 59.03 78 SER A N 1
ATOM 623 C CA . SER A 1 78 ? -10.680 -12.173 -34.348 1.00 59.03 78 SER A CA 1
ATOM 624 C C . SER A 1 78 ? -9.217 -12.416 -33.968 1.00 59.03 78 SER A C 1
ATOM 626 O O . SER A 1 78 ? -8.384 -12.681 -34.830 1.00 59.03 78 SER A O 1
ATOM 628 N N . ALA A 1 79 ? -8.883 -12.337 -32.677 1.00 55.31 79 ALA A N 1
ATOM 629 C CA . ALA A 1 79 ? -7.519 -12.598 -32.214 1.00 55.31 79 ALA A CA 1
ATOM 630 C C . ALA A 1 79 ? -7.194 -14.103 -32.189 1.00 55.31 79 ALA A C 1
ATOM 632 O O . ALA A 1 79 ? -6.051 -14.489 -32.435 1.00 55.31 79 ALA A O 1
ATOM 633 N N . GLN A 1 80 ? -8.192 -14.951 -31.915 1.00 58.53 80 GLN A N 1
ATOM 634 C CA . GLN A 1 80 ? -8.038 -16.406 -31.948 1.00 58.53 80 GLN A CA 1
ATOM 635 C C . GLN A 1 80 ? -7.948 -16.931 -33.379 1.00 58.53 80 GLN A C 1
ATOM 637 O O . GLN A 1 80 ? -7.055 -17.729 -33.654 1.00 58.53 80 GLN A O 1
ATOM 642 N N . ASP A 1 81 ? -8.793 -16.442 -34.289 1.00 63.66 81 ASP A N 1
ATOM 643 C CA . ASP A 1 81 ? -8.751 -16.820 -35.704 1.00 63.66 81 ASP A CA 1
ATOM 644 C C . ASP A 1 81 ? -7.417 -16.430 -36.347 1.00 63.66 81 ASP A C 1
ATOM 646 O O . ASP A 1 81 ? -6.813 -17.240 -37.042 1.00 63.66 81 ASP A O 1
ATOM 650 N N . PHE A 1 82 ? -6.871 -15.258 -36.011 1.00 62.25 82 PHE A N 1
ATOM 651 C CA . PHE A 1 82 ? -5.557 -14.834 -36.499 1.00 62.25 82 PHE A CA 1
ATOM 652 C C . PHE A 1 82 ? -4.400 -15.697 -35.967 1.00 62.25 82 PHE A C 1
ATOM 654 O O . PHE A 1 82 ? -3.456 -16.008 -36.694 1.00 62.25 82 PHE A O 1
ATOM 661 N N . LEU A 1 83 ? -4.451 -16.112 -34.695 1.00 58.22 83 LEU A N 1
ATOM 662 C CA . LEU A 1 83 ? -3.468 -17.052 -34.144 1.00 58.22 83 LEU A CA 1
ATOM 663 C C . LEU A 1 83 ? -3.614 -18.435 -34.793 1.00 58.22 83 LEU A C 1
ATOM 665 O O . LEU A 1 83 ? -2.610 -19.059 -35.126 1.00 58.22 83 LEU A O 1
ATOM 669 N N . LYS A 1 84 ? -4.845 -18.895 -35.026 1.00 64.62 84 LYS A N 1
ATOM 670 C CA . LYS A 1 84 ? -5.141 -20.160 -35.709 1.00 64.62 84 LYS A CA 1
ATOM 671 C C . LYS A 1 84 ? -4.636 -20.155 -37.157 1.00 64.62 84 LYS A C 1
ATOM 673 O O . LYS A 1 84 ? -4.078 -21.150 -37.607 1.00 64.62 84 LYS A O 1
ATOM 678 N N . GLU A 1 85 ? -4.748 -19.018 -37.838 1.00 70.56 85 GLU A N 1
ATOM 679 C CA . GLU A 1 85 ? -4.245 -18.797 -39.196 1.00 70.56 85 GLU A CA 1
ATOM 680 C C . GLU A 1 85 ? -2.707 -18.727 -39.245 1.00 70.56 85 GLU A C 1
ATOM 682 O O . GLU A 1 85 ? -2.085 -19.315 -40.128 1.00 70.56 85 GLU A O 1
ATOM 687 N N . MET A 1 86 ? -2.061 -18.092 -38.260 1.00 61.34 86 MET A N 1
ATOM 688 C CA . MET A 1 86 ? -0.595 -17.995 -38.185 1.00 61.34 86 MET A CA 1
ATOM 689 C C . MET A 1 86 ? 0.107 -19.297 -37.780 1.00 61.34 86 MET A C 1
ATOM 691 O O . MET A 1 86 ? 1.259 -19.503 -38.166 1.00 61.34 86 MET A O 1
ATOM 695 N N . TYR A 1 87 ? -0.535 -20.156 -36.984 1.00 57.56 87 TYR A N 1
ATOM 696 C CA . TYR A 1 87 ? 0.102 -21.373 -36.467 1.00 57.56 87 TYR A CA 1
ATOM 697 C C . TYR A 1 87 ? -0.074 -22.611 -37.340 1.00 57.56 87 TYR A C 1
ATOM 699 O O . TYR A 1 87 ? 0.546 -23.625 -37.032 1.00 57.56 87 TYR A O 1
ATOM 707 N N . GLY A 1 88 ? -0.815 -22.509 -38.446 1.00 55.09 88 GLY A N 1
ATOM 708 C CA . GLY A 1 88 ? -1.064 -23.633 -39.337 1.00 55.09 88 GLY A CA 1
ATOM 709 C C . GLY A 1 88 ? -1.983 -24.649 -38.668 1.00 55.09 88 GLY A C 1
ATOM 710 O O . GLY A 1 88 ? -1.706 -25.191 -37.600 1.00 55.09 88 GLY A O 1
ATOM 711 N N . GLN A 1 89 ? -3.119 -24.897 -39.297 1.00 53.69 89 GLN A N 1
ATOM 712 C CA . GLN A 1 89 ? -4.060 -25.916 -38.870 1.00 53.69 89 GLN A CA 1
ATOM 713 C C . GLN A 1 89 ? -3.435 -27.295 -39.149 1.00 53.69 89 GLN A C 1
ATOM 715 O O . GLN A 1 89 ? -3.647 -27.875 -40.205 1.00 53.69 89 GLN A O 1
ATOM 720 N N . GLU A 1 90 ? -2.588 -27.798 -38.249 1.00 52.69 90 GLU A N 1
ATOM 721 C CA . GLU A 1 90 ? -2.200 -29.208 -38.275 1.00 52.69 90 GLU A CA 1
ATOM 722 C C . GLU A 1 90 ? -3.407 -30.020 -37.782 1.00 52.69 90 GLU A C 1
ATOM 724 O O . GLU A 1 90 ? -3.821 -29.897 -36.629 1.00 52.69 90 GLU A O 1
ATOM 729 N N . ASP A 1 91 ? -3.983 -30.829 -38.676 1.00 53.94 91 ASP A N 1
ATOM 730 C CA . ASP A 1 91 ? -5.218 -31.629 -38.542 1.00 53.94 91 ASP A CA 1
ATOM 731 C C . ASP A 1 91 ? -5.236 -32.668 -37.395 1.00 53.94 91 ASP A C 1
ATOM 733 O O . ASP A 1 91 ? -6.110 -33.531 -37.308 1.00 53.94 91 ASP A O 1
ATOM 737 N N . GLY A 1 92 ? -4.290 -32.606 -36.466 1.00 50.59 92 GLY A N 1
ATOM 738 C CA . GLY A 1 92 ? -4.196 -33.506 -35.329 1.00 50.59 92 GLY A CA 1
ATOM 739 C C . GLY A 1 92 ? -4.998 -33.025 -34.130 1.00 50.59 92 GLY A C 1
ATOM 740 O O . GLY A 1 92 ? -4.375 -32.646 -33.151 1.00 50.59 92 GLY A O 1
ATOM 741 N N . GLY A 1 93 ? -6.336 -33.058 -34.204 1.00 46.53 93 GLY A N 1
ATOM 742 C CA . GLY A 1 93 ? -7.302 -33.338 -33.118 1.00 46.53 93 GLY A CA 1
ATOM 743 C C . GLY A 1 93 ? -7.066 -32.856 -31.675 1.00 46.53 93 GLY A C 1
ATOM 744 O O . GLY A 1 93 ? -7.733 -33.354 -30.771 1.00 46.53 93 GLY A O 1
ATOM 745 N N . SER A 1 94 ? -6.161 -31.920 -31.403 1.00 46.97 94 SER A N 1
ATOM 746 C CA . SER A 1 94 ? -6.068 -31.267 -30.112 1.00 46.97 94 SER A CA 1
ATOM 747 C C . SER A 1 94 ? -7.160 -30.222 -30.127 1.00 46.97 94 SER A C 1
ATOM 749 O O . SER A 1 94 ? -6.993 -29.153 -30.717 1.00 46.97 94 SER A O 1
ATOM 751 N N . THR A 1 95 ? -8.295 -30.562 -29.523 1.00 50.19 95 THR A N 1
ATOM 752 C CA . THR A 1 95 ? -9.227 -29.594 -28.962 1.00 50.19 95 THR A CA 1
ATOM 753 C C . THR A 1 95 ? -8.375 -28.507 -28.319 1.00 50.19 95 THR A C 1
ATOM 755 O O . THR A 1 95 ? -7.789 -28.704 -27.254 1.00 50.19 95 THR A O 1
ATOM 758 N N . PHE A 1 96 ? -8.214 -27.382 -29.021 1.00 45.84 96 PHE A N 1
ATOM 759 C CA . PHE A 1 96 ? -7.848 -26.135 -28.387 1.00 45.84 96 PHE A CA 1
ATOM 760 C C . PHE A 1 96 ? -8.997 -25.926 -27.426 1.00 45.84 96 PHE A C 1
ATOM 762 O O . PHE A 1 96 ? -10.067 -25.506 -27.859 1.00 45.84 96 PHE A O 1
ATOM 769 N N . ASP A 1 97 ? -8.802 -26.391 -26.186 1.00 46.78 97 ASP A N 1
ATOM 770 C CA . ASP A 1 97 ? -9.683 -26.157 -25.055 1.00 46.78 97 ASP A CA 1
ATOM 771 C C . ASP A 1 97 ? -10.200 -24.747 -25.258 1.00 46.78 97 ASP A C 1
ATOM 773 O O . ASP A 1 97 ? -9.395 -23.807 -25.244 1.00 46.78 97 ASP A O 1
ATOM 777 N N . GLU A 1 98 ? -11.499 -24.635 -25.549 1.00 46.66 98 GLU A N 1
ATOM 778 C CA . GLU A 1 98 ? -12.229 -23.385 -25.570 1.00 46.66 98 GLU A CA 1
ATOM 779 C C . GLU A 1 98 ? -11.896 -22.728 -24.244 1.00 46.66 98 GLU A C 1
ATOM 781 O O . GLU A 1 98 ? -12.444 -23.048 -23.185 1.00 46.66 98 GLU A O 1
ATOM 786 N N . GLY A 1 99 ? -10.883 -21.871 -24.293 1.00 43.19 99 GLY A N 1
ATOM 787 C CA . GLY A 1 99 ? -10.320 -21.174 -23.165 1.00 43.19 99 GLY A CA 1
ATOM 788 C C . GLY A 1 99 ? -11.264 -20.047 -22.842 1.00 43.19 99 GLY A C 1
ATOM 789 O O . GLY A 1 99 ? -10.856 -18.894 -22.867 1.00 43.19 99 GLY A O 1
ATOM 790 N N . ARG A 1 100 ? -12.527 -20.398 -22.574 1.00 41.41 100 ARG A N 1
ATOM 791 C CA . ARG A 1 100 ? -13.478 -19.667 -21.764 1.00 41.41 100 ARG A CA 1
ATOM 792 C C . ARG A 1 100 ? -12.672 -19.179 -20.584 1.00 41.41 100 ARG A C 1
ATOM 794 O O . ARG A 1 100 ? -12.324 -19.986 -19.722 1.00 41.41 100 ARG A O 1
ATOM 801 N N . THR A 1 101 ? -12.237 -17.929 -20.708 1.00 47.25 101 THR A N 1
ATOM 802 C CA . THR A 1 101 ? -11.418 -17.150 -19.789 1.00 47.25 101 THR A CA 1
ATOM 803 C C . THR A 1 101 ? -11.104 -17.950 -18.546 1.00 47.25 101 THR A C 1
ATOM 805 O O . THR A 1 101 ? -11.884 -17.962 -17.594 1.00 47.25 101 THR A O 1
ATOM 808 N N . LYS A 1 102 ? -10.018 -18.742 -18.577 1.00 50.12 102 LYS A N 1
ATOM 809 C CA . LYS A 1 102 ? -9.577 -19.461 -17.380 1.00 50.12 102 LYS A CA 1
ATOM 810 C C . LYS A 1 102 ? -9.220 -18.354 -16.405 1.00 50.12 102 LYS A C 1
ATOM 812 O O . LYS A 1 102 ? -8.099 -17.852 -16.452 1.00 50.12 102 LYS A O 1
ATOM 817 N N . ILE A 1 103 ? -10.205 -17.944 -15.594 1.00 58.88 103 ILE A N 1
ATOM 818 C CA . ILE A 1 103 ? -10.062 -16.980 -14.513 1.00 58.88 103 ILE A CA 1
ATOM 819 C C . ILE A 1 103 ? -8.815 -17.456 -13.814 1.00 58.88 103 ILE A C 1
ATOM 821 O O . ILE A 1 103 ? -8.783 -18.591 -13.312 1.00 58.88 103 ILE A O 1
ATOM 825 N N . THR A 1 104 ? -7.760 -16.654 -13.916 1.00 73.19 104 THR A N 1
ATOM 826 C CA . THR A 1 104 ? -6.459 -17.095 -13.446 1.00 73.19 104 THR A CA 1
ATOM 827 C C . THR A 1 104 ? -6.634 -17.428 -11.972 1.00 73.19 104 THR A C 1
ATOM 829 O O . THR A 1 104 ? -7.427 -16.787 -11.274 1.00 73.19 104 THR A O 1
ATOM 832 N N . ASN A 1 105 ? -5.942 -18.449 -11.467 1.00 78.38 105 ASN A N 1
ATOM 833 C CA . ASN A 1 105 ? -6.064 -18.786 -10.045 1.00 78.38 105 ASN A CA 1
ATOM 834 C C . ASN A 1 105 ? -5.797 -17.551 -9.159 1.00 78.38 105 ASN A C 1
ATOM 836 O O . ASN A 1 105 ? -6.400 -17.418 -8.104 1.00 78.38 105 ASN A O 1
ATOM 840 N N . GLN A 1 106 ? -5.011 -16.587 -9.653 1.00 75.44 106 GLN A N 1
ATOM 841 C CA . GLN A 1 106 ? -4.810 -15.272 -9.045 1.00 75.44 106 GLN A CA 1
ATOM 842 C C . GLN A 1 106 ? -6.093 -14.435 -8.920 1.00 75.44 106 GLN A C 1
ATOM 844 O O . GLN A 1 106 ? -6.369 -13.899 -7.851 1.00 75.44 106 GLN A O 1
ATOM 849 N N . GLN A 1 107 ? -6.891 -14.321 -9.986 1.00 81.50 107 GLN A N 1
ATOM 850 C CA . GLN A 1 107 ? -8.173 -13.613 -9.942 1.00 81.50 107 GLN A CA 1
ATOM 851 C C . GLN A 1 107 ? -9.151 -14.292 -8.979 1.00 81.50 107 GLN A C 1
ATOM 853 O O . GLN A 1 107 ? -9.816 -13.596 -8.212 1.00 81.50 107 GLN A O 1
ATOM 858 N N . LYS A 1 108 ? -9.193 -15.635 -8.958 1.00 85.31 108 LYS A N 1
ATOM 859 C CA . LYS A 1 108 ? -10.030 -16.393 -8.010 1.00 85.31 108 LYS A CA 1
ATOM 860 C C . LYS A 1 108 ? -9.613 -16.134 -6.566 1.00 85.31 108 LYS A C 1
ATOM 862 O O . LYS A 1 108 ? -10.452 -15.750 -5.761 1.00 85.31 108 LYS A O 1
ATOM 867 N N . THR A 1 109 ? -8.323 -16.272 -6.256 1.00 85.50 109 THR A N 1
ATOM 868 C CA . THR A 1 109 ? -7.794 -16.023 -4.908 1.00 85.50 109 THR A CA 1
ATOM 869 C C . THR A 1 109 ? -8.072 -14.595 -4.460 1.00 85.50 109 THR A C 1
ATOM 871 O O . THR A 1 109 ? -8.532 -14.395 -3.337 1.00 85.50 109 THR A O 1
ATOM 874 N N . LYS A 1 110 ? -7.876 -13.597 -5.333 1.00 87.50 110 LYS A N 1
ATOM 875 C CA . LYS A 1 110 ? -8.201 -12.215 -4.979 1.00 87.50 110 LYS A CA 1
ATOM 876 C C . LYS A 1 110 ? -9.693 -12.018 -4.733 1.00 87.50 110 LYS A C 1
ATOM 878 O O . LYS A 1 110 ? -10.051 -11.347 -3.774 1.00 87.50 110 LYS A O 1
ATOM 883 N N . TYR A 1 111 ? -10.554 -12.586 -5.571 1.00 90.69 111 TYR A N 1
ATOM 884 C CA . TYR A 1 111 ? -11.999 -12.499 -5.379 1.00 90.69 111 TYR A CA 1
ATOM 885 C C . TYR A 1 111 ? -12.427 -13.108 -4.036 1.00 90.69 111 TYR A C 1
ATOM 887 O O . TYR A 1 111 ? -13.187 -12.489 -3.294 1.00 90.69 111 TYR A O 1
ATOM 895 N N . THR A 1 112 ? -11.882 -14.275 -3.677 1.00 91.88 112 THR A N 1
ATOM 896 C CA . THR A 1 112 ? -12.123 -14.902 -2.371 1.00 91.88 112 THR A CA 1
ATOM 897 C C . THR A 1 112 ? -11.615 -14.028 -1.224 1.00 91.88 112 THR A C 1
ATOM 899 O O . THR A 1 112 ? -12.355 -13.795 -0.272 1.00 91.88 112 THR A O 1
ATOM 902 N N . LEU A 1 113 ? -10.392 -13.490 -1.318 1.00 89.38 113 LEU A N 1
ATOM 903 C CA . LEU A 1 113 ? -9.842 -12.578 -0.307 1.00 89.38 113 LEU A CA 1
ATOM 904 C C . LEU A 1 113 ? -10.691 -11.312 -0.151 1.00 89.38 113 LEU A C 1
ATOM 906 O O . LEU A 1 113 ? -10.962 -10.899 0.972 1.00 89.38 113 LEU A O 1
ATOM 910 N N . HIS A 1 114 ? -11.158 -10.736 -1.258 1.00 91.31 114 HIS A N 1
ATOM 911 C CA . HIS A 1 114 ? -12.014 -9.555 -1.256 1.00 91.31 114 HIS A CA 1
ATOM 912 C C . HIS A 1 114 ? -13.321 -9.804 -0.494 1.00 91.31 114 HIS A C 1
ATOM 914 O O . HIS A 1 114 ? -13.699 -9.002 0.358 1.00 91.31 114 HIS A O 1
ATOM 920 N N . TRP A 1 115 ? -13.977 -10.944 -0.734 1.00 93.88 115 TRP A N 1
ATOM 921 C CA . TRP A 1 115 ? -15.177 -11.342 0.006 1.00 93.88 115 TRP A CA 1
ATOM 922 C C . TRP A 1 115 ? -14.920 -11.541 1.497 1.00 93.88 115 TRP A C 1
ATOM 924 O O . TRP A 1 115 ? -15.704 -11.070 2.320 1.00 93.88 115 TRP A O 1
ATOM 934 N N . VAL A 1 116 ? -13.815 -12.201 1.853 1.00 92.50 116 VAL A N 1
ATOM 935 C CA . VAL A 1 116 ? -13.435 -12.395 3.259 1.00 92.50 116 VAL A CA 1
ATOM 936 C C . VAL A 1 116 ? -13.205 -11.046 3.938 1.00 92.50 116 VAL A C 1
ATOM 938 O O . VAL A 1 116 ? -13.736 -10.818 5.020 1.00 92.50 116 VAL A O 1
ATOM 941 N N . ILE A 1 117 ? -12.478 -10.124 3.303 1.00 90.62 117 ILE A N 1
ATOM 942 C CA . ILE A 1 117 ? -12.211 -8.788 3.855 1.00 90.62 117 ILE A CA 1
ATOM 943 C C . ILE A 1 117 ? -13.496 -7.970 3.970 1.00 90.62 117 ILE A C 1
ATOM 945 O O . ILE A 1 117 ? -13.669 -7.263 4.960 1.00 90.62 117 ILE A O 1
ATOM 949 N N . LEU A 1 118 ? -14.419 -8.090 3.014 1.00 94.00 118 LEU A N 1
ATOM 950 C CA . LEU A 1 118 ? -15.722 -7.439 3.088 1.00 94.00 118 LEU A CA 1
ATOM 951 C C . LEU A 1 118 ? -16.494 -7.928 4.319 1.00 94.00 118 LEU A C 1
ATOM 953 O O . LEU A 1 118 ? -16.848 -7.114 5.170 1.00 94.00 118 LEU A O 1
ATOM 957 N N . VAL A 1 119 ? -16.712 -9.237 4.459 1.00 95.25 119 VAL A N 1
ATOM 958 C CA . VAL A 1 119 ? -17.505 -9.794 5.569 1.00 95.25 119 VAL A CA 1
ATOM 959 C C . VAL A 1 119 ? -16.822 -9.547 6.915 1.00 95.25 119 VAL A C 1
ATOM 961 O O . VAL A 1 119 ? -17.445 -9.011 7.834 1.00 95.25 119 VAL A O 1
ATOM 964 N N . CYS A 1 120 ? -15.529 -9.860 7.027 1.00 92.44 120 CYS A N 1
ATOM 965 C CA . CYS A 1 120 ? -14.767 -9.658 8.258 1.00 92.44 120 CYS A CA 1
ATOM 966 C C . CYS A 1 120 ? -14.650 -8.175 8.622 1.00 92.44 120 CYS A C 1
ATOM 968 O O . CYS A 1 120 ? -14.763 -7.833 9.793 1.00 92.44 120 CYS A O 1
ATOM 970 N N . GLY A 1 121 ? -14.466 -7.286 7.643 1.00 90.94 121 GLY A N 1
ATOM 971 C CA . GLY A 1 121 ? -14.389 -5.844 7.863 1.00 90.94 121 GLY A CA 1
ATOM 972 C C . GLY A 1 121 ? -15.689 -5.269 8.425 1.00 90.94 121 GLY A C 1
ATOM 973 O O . GLY A 1 121 ? -15.646 -4.498 9.381 1.00 90.94 121 GLY A O 1
ATOM 974 N N . HIS A 1 122 ? -16.844 -5.692 7.901 1.00 94.25 122 HIS A N 1
ATOM 975 C CA . HIS A 1 122 ? -18.145 -5.254 8.418 1.00 94.25 122 HIS A CA 1
ATOM 976 C C . HIS A 1 122 ? -18.401 -5.791 9.831 1.00 94.25 122 HIS A C 1
ATOM 978 O O . HIS A 1 122 ? -18.741 -5.015 10.723 1.00 94.25 122 HIS A O 1
ATOM 984 N N . LEU A 1 123 ? -18.170 -7.087 10.070 1.00 94.81 123 LEU A N 1
ATOM 985 C CA . LEU A 1 123 ? -18.302 -7.672 11.410 1.00 94.81 123 LEU A CA 1
ATOM 986 C C . LEU A 1 123 ? -17.365 -6.991 12.419 1.00 94.81 123 LEU A C 1
ATOM 988 O O . LEU A 1 123 ? -17.756 -6.698 13.547 1.00 94.81 123 LEU A O 1
ATOM 992 N N . TYR A 1 124 ? -16.138 -6.677 12.010 1.00 92.38 124 TYR A N 1
ATOM 993 C CA . TYR A 1 124 ? -15.164 -6.032 12.878 1.00 92.38 124 TYR A CA 1
ATOM 994 C C . TYR A 1 124 ? -15.558 -4.594 13.247 1.00 92.38 124 TYR A C 1
ATOM 996 O O . TYR A 1 124 ? -15.523 -4.229 14.423 1.00 92.38 124 TYR A O 1
ATOM 1004 N N . VAL A 1 125 ? -15.960 -3.782 12.263 1.00 92.50 125 VAL A N 1
ATOM 1005 C CA . VAL A 1 125 ? -16.297 -2.365 12.480 1.00 92.50 125 VAL A CA 1
ATOM 1006 C C . VAL A 1 125 ? -17.613 -2.196 13.231 1.00 92.50 125 VAL A C 1
ATOM 1008 O O . VAL A 1 125 ? -17.692 -1.337 14.106 1.00 92.50 125 VAL A O 1
ATOM 1011 N N . PHE A 1 126 ? -18.637 -2.992 12.916 1.00 94.44 126 PHE A N 1
ATOM 1012 C CA . PHE A 1 126 ? -19.955 -2.821 13.527 1.00 94.44 126 PHE A CA 1
ATOM 1013 C C . PHE A 1 126 ? -20.113 -3.567 14.851 1.00 94.44 126 PHE A C 1
ATOM 1015 O O . PHE A 1 126 ? -20.883 -3.113 15.691 1.00 94.44 126 PHE A O 1
ATOM 1022 N N . TRP A 1 127 ? -19.445 -4.711 15.041 1.00 93.75 127 TRP A N 1
ATOM 1023 C CA . TRP A 1 127 ? -19.666 -5.554 16.222 1.00 93.75 127 TRP A CA 1
ATOM 1024 C C . TRP A 1 127 ? -18.438 -5.576 17.125 1.00 93.75 127 TRP A C 1
ATOM 1026 O O . TRP A 1 127 ? -18.528 -5.174 18.281 1.00 93.75 127 TRP A O 1
ATOM 1036 N N . ALA A 1 128 ? -17.275 -5.990 16.613 1.00 93.12 128 ALA A N 1
ATOM 1037 C CA . ALA A 1 128 ? -16.106 -6.198 17.469 1.00 93.12 128 ALA A CA 1
ATOM 1038 C C . ALA A 1 128 ? -15.621 -4.900 18.138 1.00 93.12 128 ALA A C 1
ATOM 1040 O O . ALA A 1 128 ? -15.378 -4.892 19.342 1.00 93.12 128 ALA A O 1
ATOM 1041 N N . LEU A 1 129 ? -15.503 -3.802 17.380 1.00 91.50 129 LEU A N 1
ATOM 1042 C CA . LEU A 1 129 ? -15.008 -2.528 17.909 1.00 91.50 129 LEU A CA 1
ATOM 1043 C C . LEU A 1 129 ? -15.970 -1.866 18.912 1.00 91.50 129 LEU A C 1
ATOM 1045 O O . LEU A 1 129 ? -15.505 -1.545 20.008 1.00 91.50 129 LEU A O 1
ATOM 1049 N N . PRO A 1 130 ? -17.273 -1.678 18.611 1.00 92.88 130 PRO A N 1
ATOM 1050 C CA . PRO A 1 130 ? -18.190 -1.056 19.563 1.00 92.88 130 PRO A CA 1
ATOM 1051 C C . PRO A 1 130 ? -18.377 -1.898 20.826 1.00 92.88 130 PRO A C 1
ATOM 1053 O O . PRO A 1 130 ? -18.315 -1.354 21.923 1.00 92.88 130 PRO A O 1
ATOM 1056 N N . ILE A 1 131 ? -18.518 -3.226 20.696 1.00 93.19 131 ILE A N 1
ATOM 1057 C CA . ILE A 1 131 ? -18.717 -4.112 21.853 1.00 93.19 131 ILE A CA 1
ATOM 1058 C C . ILE A 1 131 ? -17.469 -4.131 22.738 1.00 93.19 131 ILE A C 1
ATOM 1060 O O . ILE A 1 131 ? -17.589 -3.953 23.947 1.00 93.19 131 ILE A O 1
ATOM 1064 N N . ALA A 1 132 ? -16.273 -4.309 22.165 1.00 93.12 132 ALA A N 1
ATOM 1065 C CA . ALA A 1 132 ? -15.039 -4.336 22.953 1.00 93.12 132 ALA A CA 1
ATOM 1066 C C . ALA A 1 132 ? -14.741 -2.975 23.600 1.00 93.12 132 ALA A C 1
ATOM 1068 O O . ALA A 1 132 ? -14.326 -2.924 24.757 1.00 93.12 132 ALA A O 1
ATOM 1069 N N . GLY A 1 133 ? -14.985 -1.878 22.876 1.00 90.25 133 GLY A N 1
ATOM 1070 C CA . GLY A 1 133 ? -14.815 -0.522 23.395 1.00 90.25 133 GLY A CA 1
ATOM 1071 C C . GLY A 1 133 ? -15.767 -0.220 24.551 1.00 90.25 133 GLY A C 1
ATOM 1072 O O . GLY A 1 133 ? -15.324 0.236 25.603 1.00 90.25 133 GLY A O 1
ATOM 1073 N N . ASN A 1 134 ? -17.056 -0.533 24.394 1.00 92.06 134 ASN A N 1
ATOM 1074 C CA . ASN A 1 134 ? -18.055 -0.324 25.443 1.00 92.06 134 ASN A CA 1
ATOM 1075 C C . ASN A 1 134 ? -17.806 -1.235 26.653 1.00 92.06 134 ASN A C 1
ATOM 1077 O O . ASN A 1 134 ? -17.922 -0.777 27.786 1.00 92.06 134 ASN A O 1
ATOM 1081 N N . LEU A 1 135 ? -17.384 -2.487 26.440 1.00 93.50 135 LEU A N 1
ATOM 1082 C CA . LEU A 1 135 ? -17.054 -3.407 27.530 1.00 93.50 135 LEU A CA 1
ATOM 1083 C C . LEU A 1 135 ? -15.873 -2.895 28.366 1.00 93.50 135 LEU A C 1
ATOM 1085 O O . LEU A 1 135 ? -15.893 -3.026 29.586 1.00 93.50 135 LEU A O 1
ATOM 1089 N N . GLN A 1 136 ? -14.869 -2.281 27.732 1.00 92.44 136 GLN A N 1
ATOM 1090 C CA . GLN A 1 136 ? -13.721 -1.708 28.437 1.00 92.44 136 GLN A CA 1
ATOM 1091 C C . GLN A 1 136 ? -14.076 -0.432 29.219 1.00 92.44 136 GLN A C 1
ATOM 1093 O O . GLN A 1 136 ? -13.487 -0.190 30.269 1.00 92.44 136 GLN A O 1
ATOM 1098 N N . LEU A 1 137 ? -15.014 0.379 28.717 1.00 90.75 137 LEU A N 1
ATOM 1099 C CA . LEU A 1 137 ? -15.405 1.650 29.339 1.00 90.75 137 LEU A CA 1
ATOM 1100 C C . LEU A 1 137 ? -16.480 1.483 30.420 1.00 90.75 137 LEU A C 1
ATOM 1102 O O . LEU A 1 137 ? -16.359 2.042 31.504 1.00 90.75 137 LEU A O 1
ATOM 1106 N N . TYR A 1 138 ? -17.524 0.709 30.126 1.00 90.88 138 TYR A N 1
ATOM 1107 C CA . TYR A 1 138 ? -18.740 0.614 30.938 1.00 90.88 138 TYR A CA 1
ATOM 1108 C C . TYR A 1 138 ? -18.933 -0.760 31.593 1.00 90.88 138 TYR A C 1
ATOM 1110 O O . TYR A 1 138 ? -19.857 -0.940 32.384 1.00 90.88 138 TYR A O 1
ATOM 1118 N N . GLY A 1 139 ? -18.127 -1.767 31.235 1.00 92.12 139 GLY A N 1
ATOM 1119 C CA . GLY A 1 139 ? -18.340 -3.154 31.670 1.00 92.12 139 GLY A CA 1
ATOM 1120 C C . GLY A 1 139 ? -19.581 -3.819 31.056 1.00 92.12 139 GLY A C 1
ATOM 1121 O O . GLY A 1 139 ? -19.917 -4.947 31.411 1.00 92.12 139 GLY A O 1
ATOM 1122 N N . LYS A 1 140 ? -20.262 -3.143 30.123 1.00 93.69 140 LYS A N 1
ATOM 1123 C CA . LYS A 1 140 ? -21.462 -3.609 29.414 1.00 93.69 140 LYS A CA 1
ATOM 1124 C C . LYS A 1 140 ? -21.288 -3.389 27.909 1.00 93.69 140 LYS A C 1
ATOM 1126 O O . LYS A 1 140 ? -20.514 -2.539 27.485 1.00 93.69 140 LYS A O 1
ATOM 1131 N N . ALA A 1 141 ? -22.027 -4.138 27.090 1.00 91.31 141 ALA A N 1
ATOM 1132 C CA . ALA A 1 141 ? -21.972 -3.991 25.630 1.00 91.31 141 ALA A CA 1
ATOM 1133 C C . ALA A 1 141 ? -22.643 -2.699 25.118 1.00 91.31 141 ALA A C 1
ATOM 1135 O O . ALA A 1 141 ? -22.265 -2.182 24.066 1.00 91.31 141 ALA A O 1
ATOM 1136 N N . ASN A 1 142 ? -23.615 -2.174 25.867 1.00 91.12 142 ASN A N 1
ATOM 1137 C CA . ASN A 1 142 ? -24.352 -0.958 25.527 1.00 91.12 142 ASN A CA 1
ATOM 1138 C C . ASN A 1 142 ? -23.786 0.243 26.289 1.00 91.12 142 ASN A C 1
ATOM 1140 O O . ASN A 1 142 ? -23.297 0.091 27.408 1.00 91.12 142 ASN A O 1
ATOM 1144 N N . CYS A 1 143 ? -23.887 1.428 25.688 1.00 88.19 143 CYS A N 1
ATOM 1145 C CA . CYS A 1 143 ? -23.539 2.677 26.359 1.00 88.19 143 CYS A CA 1
ATOM 1146 C C . CYS A 1 143 ? -24.562 2.991 27.455 1.00 88.19 143 CYS A C 1
ATOM 1148 O O . CYS A 1 143 ? -25.765 2.885 27.216 1.00 88.19 143 CYS A O 1
ATOM 1150 N N . ASP A 1 144 ? -24.070 3.369 28.633 1.00 91.12 144 ASP A N 1
ATOM 1151 C CA . ASP A 1 144 ? -24.894 3.852 29.742 1.00 91.12 144 ASP A CA 1
ATOM 1152 C C . ASP A 1 144 ? -25.119 5.363 29.570 1.00 91.12 144 ASP A C 1
ATOM 1154 O O . ASP A 1 144 ? -24.153 6.096 29.337 1.00 91.12 144 ASP A O 1
ATOM 1158 N N . GLU A 1 145 ? -26.371 5.831 29.627 1.00 89.75 145 GLU A N 1
ATOM 1159 C CA . GLU A 1 145 ? -26.693 7.247 29.368 1.00 89.75 145 GLU A CA 1
ATOM 1160 C C . GLU A 1 145 ? -26.090 8.167 30.438 1.00 89.75 145 GLU A C 1
ATOM 1162 O O . GLU A 1 145 ? -25.571 9.230 30.103 1.00 89.75 145 GLU A O 1
ATOM 1167 N N . ASP A 1 146 ? -26.031 7.708 31.691 1.00 91.12 146 ASP A N 1
ATOM 1168 C CA . ASP A 1 146 ? -25.541 8.491 32.834 1.00 91.12 146 ASP A CA 1
ATOM 1169 C C . ASP A 1 146 ? -24.032 8.788 32.768 1.00 91.12 146 ASP A C 1
ATOM 1171 O O . ASP A 1 146 ? -23.552 9.807 33.261 1.00 91.12 146 ASP A O 1
ATOM 1175 N N . LEU A 1 147 ? -23.258 7.889 32.155 1.00 88.62 147 LEU A N 1
ATOM 1176 C CA . LEU A 1 147 ? -21.794 7.974 32.062 1.00 88.62 147 LEU A CA 1
ATOM 1177 C C . LEU A 1 147 ? -21.324 8.423 30.670 1.00 88.62 147 LEU A C 1
ATOM 1179 O O . LEU A 1 147 ? -20.119 8.465 30.385 1.00 88.62 147 LEU A O 1
ATOM 1183 N N . LYS A 1 148 ? -22.270 8.741 29.784 1.00 88.56 148 LYS A N 1
ATOM 1184 C CA . LYS A 1 148 ? -22.012 9.131 28.400 1.00 88.56 148 LYS A CA 1
ATOM 1185 C C . LYS A 1 148 ? -21.238 10.441 28.307 1.00 88.56 148 LYS A C 1
ATOM 1187 O O . LYS A 1 148 ? -20.310 10.526 27.509 1.00 88.56 148 LYS A O 1
ATOM 1192 N N . ASP A 1 149 ? -21.558 11.413 29.156 1.00 88.56 149 ASP A N 1
ATOM 1193 C CA . ASP A 1 149 ? -20.921 12.735 29.129 1.00 88.56 149 ASP A CA 1
ATOM 1194 C C . ASP A 1 149 ? -19.455 12.703 29.582 1.00 88.56 149 ASP A C 1
ATOM 1196 O O . ASP A 1 149 ? -18.659 13.544 29.167 1.00 88.56 149 ASP A O 1
ATOM 1200 N N . TYR A 1 150 ? -19.076 11.718 30.404 1.00 89.19 150 TYR A N 1
ATOM 1201 C CA . TYR A 1 150 ? -17.718 11.616 30.938 1.00 89.19 150 TYR A CA 1
ATOM 1202 C C . TYR A 1 150 ? -16.784 10.796 30.040 1.00 89.19 150 TYR A C 1
ATOM 1204 O O . TYR A 1 150 ? -15.655 11.207 29.776 1.00 89.19 150 TYR A O 1
ATOM 1212 N N . TYR A 1 151 ? -17.243 9.634 29.561 1.00 86.06 151 TYR A N 1
ATOM 1213 C CA . TYR A 1 151 ? -16.404 8.701 28.794 1.00 86.06 151 TYR A CA 1
ATOM 1214 C C . TYR A 1 151 ? -16.670 8.720 27.282 1.00 86.06 151 TYR A C 1
ATOM 1216 O O . TYR A 1 151 ? -15.807 8.302 26.507 1.00 86.06 151 TYR A O 1
ATOM 1224 N N . GLY A 1 152 ? -17.827 9.231 26.852 1.00 86.62 152 GLY A N 1
ATOM 1225 C CA . GLY A 1 152 ? -18.290 9.165 25.467 1.00 86.62 152 GLY A CA 1
ATOM 1226 C C . GLY A 1 152 ? -18.718 7.756 25.042 1.00 86.62 152 GLY A C 1
ATOM 1227 O O . GLY A 1 152 ? -18.240 6.748 25.551 1.00 86.62 152 GLY A O 1
ATOM 1228 N N . CYS A 1 153 ? -19.604 7.664 24.052 1.00 87.62 153 CYS A N 1
ATOM 1229 C CA . CYS A 1 153 ? -20.092 6.380 23.552 1.00 87.62 153 CYS A CA 1
ATOM 1230 C C . CYS A 1 153 ? -19.330 5.935 22.292 1.00 87.62 153 CYS A C 1
ATOM 1232 O O . CYS A 1 153 ? -19.212 6.679 21.315 1.00 87.62 153 CYS A O 1
ATOM 1234 N N . MET A 1 154 ? -18.847 4.687 22.273 1.00 86.88 154 MET A N 1
ATOM 1235 C CA . MET A 1 154 ? -18.115 4.116 21.129 1.00 86.88 154 MET A CA 1
ATOM 1236 C C . MET A 1 154 ? -19.035 3.535 20.043 1.00 86.88 154 MET A C 1
ATOM 1238 O O . MET A 1 154 ? -18.572 2.833 19.141 1.00 86.88 154 MET A O 1
ATOM 1242 N N . ASN A 1 155 ? -20.331 3.849 20.081 1.00 89.81 155 ASN A N 1
ATOM 1243 C CA . ASN A 1 155 ? -21.262 3.452 19.031 1.00 89.81 155 ASN A CA 1
ATOM 1244 C C . ASN A 1 155 ? -20.894 4.086 17.682 1.00 89.81 155 ASN A C 1
ATOM 1246 O O . ASN A 1 155 ? -20.448 5.233 17.600 1.00 89.81 155 ASN A O 1
ATOM 1250 N N . PHE A 1 156 ? -21.154 3.341 16.604 1.00 90.06 156 PHE A N 1
ATOM 1251 C CA . PHE A 1 156 ? -20.843 3.749 15.230 1.00 90.06 156 PHE A CA 1
ATOM 1252 C C . PHE A 1 156 ? -21.428 5.123 14.861 1.00 90.06 156 PHE A C 1
ATOM 1254 O O . PHE A 1 156 ? -20.783 5.910 14.171 1.00 90.06 156 PHE A O 1
ATOM 1261 N N . HIS A 1 157 ? -22.639 5.430 15.333 1.00 89.44 157 HIS A N 1
ATOM 1262 C CA . HIS A 1 157 ? -23.317 6.688 15.016 1.00 89.44 157 HIS A CA 1
ATOM 1263 C C . HIS A 1 157 ? -22.654 7.914 15.652 1.00 89.44 157 HIS A C 1
ATOM 1265 O O . HIS A 1 157 ? -22.612 8.975 15.029 1.00 89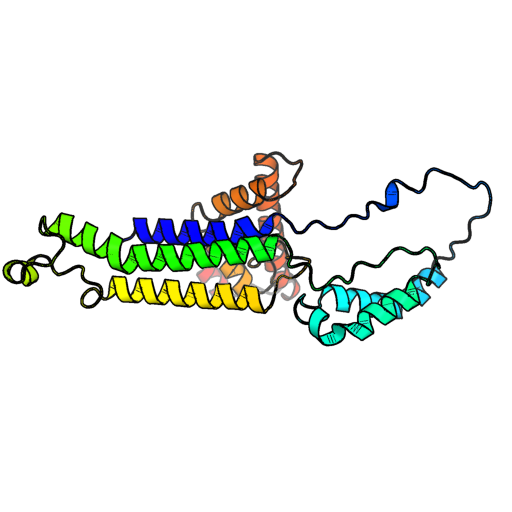.44 157 HIS A O 1
ATOM 1271 N N . GLU A 1 158 ? -22.106 7.776 16.858 1.00 88.44 158 GLU A N 1
ATOM 1272 C CA . GLU A 1 158 ? -21.550 8.905 17.606 1.00 88.44 158 GLU A CA 1
ATOM 1273 C C . GLU A 1 158 ? -20.073 9.107 17.279 1.00 88.44 158 GLU A C 1
ATOM 1275 O O . GLU A 1 158 ? -19.637 10.223 16.985 1.00 88.44 158 GLU A O 1
ATOM 1280 N N . ASN A 1 159 ? -19.308 8.019 17.183 1.00 90.25 159 ASN A N 1
ATOM 1281 C CA . ASN A 1 159 ? -17.875 8.097 16.956 1.00 90.25 159 ASN A CA 1
ATOM 1282 C C . ASN A 1 159 ? -17.538 8.481 15.500 1.00 90.25 159 ASN A C 1
ATOM 1284 O O . ASN A 1 159 ? -17.602 7.671 14.571 1.00 90.25 159 ASN A O 1
ATOM 1288 N N . ALA A 1 160 ? -17.144 9.741 15.294 1.00 90.94 160 ALA A N 1
ATOM 1289 C CA . ALA A 1 160 ? -16.743 10.265 13.987 1.00 90.94 160 ALA A CA 1
ATOM 1290 C C . ALA A 1 160 ? -15.510 9.550 13.403 1.00 90.94 160 ALA A C 1
ATOM 1292 O O . ALA A 1 160 ? -15.437 9.334 12.192 1.00 90.94 160 ALA A O 1
ATOM 1293 N N . TYR A 1 161 ? -14.565 9.121 14.245 1.00 89.44 161 TYR A N 1
ATOM 1294 C CA . TYR A 1 161 ? -13.362 8.426 13.788 1.00 89.44 161 TYR A CA 1
ATOM 1295 C C . TYR A 1 161 ? -13.675 7.027 13.245 1.00 89.44 161 TYR A C 1
ATOM 1297 O O . TYR A 1 161 ? -13.075 6.610 12.255 1.00 89.44 161 TYR A O 1
ATOM 1305 N N . LEU A 1 162 ? -14.637 6.316 13.850 1.00 89.62 162 LEU A N 1
ATOM 1306 C CA . LEU A 1 162 ? -15.088 5.010 13.355 1.00 89.62 162 LEU A CA 1
ATOM 1307 C C . LEU A 1 162 ? -15.763 5.145 11.984 1.00 89.62 162 LEU A C 1
ATOM 1309 O O . LEU A 1 162 ? -15.504 4.349 11.082 1.00 89.62 162 LEU A O 1
ATOM 1313 N N . ARG A 1 163 ? -16.575 6.197 11.810 1.00 92.88 163 ARG A N 1
ATOM 1314 C CA . ARG A 1 163 ? -17.211 6.532 10.529 1.00 92.88 163 ARG A CA 1
ATOM 1315 C C . ARG A 1 163 ? -16.175 6.830 9.447 1.00 92.88 163 ARG A C 1
ATOM 1317 O O . ARG A 1 163 ? -16.270 6.280 8.354 1.00 92.88 163 ARG A O 1
ATOM 1324 N N . LEU A 1 164 ? -15.156 7.634 9.757 1.00 91.69 164 LEU A N 1
ATOM 1325 C CA . LEU A 1 164 ? -14.066 7.932 8.823 1.00 91.69 164 LEU A CA 1
ATOM 1326 C C . LEU A 1 164 ? -13.288 6.667 8.435 1.00 91.69 164 LEU A C 1
ATOM 1328 O O . LEU A 1 164 ? -13.028 6.441 7.254 1.00 91.69 164 LEU A O 1
ATOM 1332 N N . LEU A 1 165 ? -12.959 5.812 9.407 1.00 88.56 165 LEU A N 1
ATOM 1333 C CA . LEU A 1 165 ? -12.282 4.538 9.159 1.00 88.56 165 LEU A CA 1
ATOM 1334 C C . LEU A 1 165 ? -13.113 3.620 8.253 1.00 88.56 165 LEU A C 1
ATOM 1336 O O . LEU A 1 165 ? -12.574 3.018 7.326 1.00 88.56 165 LEU A O 1
ATOM 1340 N N . TYR A 1 166 ? -14.425 3.557 8.471 1.00 92.06 166 TYR A N 1
ATOM 1341 C CA . TYR A 1 166 ? -15.329 2.783 7.626 1.00 92.06 166 TYR A CA 1
ATOM 1342 C C . TYR A 1 166 ? -15.374 3.308 6.185 1.00 92.06 166 TYR A C 1
ATOM 1344 O O . TYR A 1 166 ? -15.274 2.523 5.244 1.00 92.06 166 TYR A O 1
ATOM 1352 N N . VAL A 1 167 ? -15.430 4.630 5.994 1.00 93.19 167 VAL A N 1
ATOM 1353 C CA . VAL A 1 167 ? -15.370 5.249 4.658 1.00 93.19 167 VAL A CA 1
ATOM 1354 C C . VAL A 1 167 ? -14.065 4.897 3.935 1.00 93.19 167 VAL A C 1
ATOM 1356 O O . VAL A 1 167 ? -14.099 4.561 2.752 1.00 93.19 167 VAL A O 1
ATOM 1359 N N . LEU A 1 168 ? -12.923 4.905 4.632 1.00 88.56 168 LEU A N 1
ATOM 1360 C CA . LEU A 1 168 ? -11.639 4.494 4.048 1.00 88.56 168 LEU A CA 1
ATOM 1361 C C . LEU A 1 168 ? -11.636 3.017 3.623 1.00 88.56 168 LEU A C 1
ATOM 1363 O O . LEU A 1 168 ? -11.131 2.695 2.547 1.00 88.56 168 LEU A O 1
ATOM 1367 N N . ILE A 1 169 ? -12.227 2.127 4.427 1.00 89.75 169 ILE A N 1
ATOM 1368 C CA . ILE A 1 169 ? -12.366 0.702 4.086 1.00 89.75 169 ILE A CA 1
ATOM 1369 C C . ILE A 1 169 ? -13.271 0.521 2.863 1.00 89.75 169 ILE A C 1
ATOM 1371 O O . ILE A 1 169 ? -12.933 -0.245 1.963 1.00 89.75 169 ILE A O 1
ATOM 1375 N N . LEU A 1 170 ? -14.391 1.242 2.781 1.00 92.69 170 LEU A N 1
ATOM 1376 C CA . LEU A 1 170 ? -15.272 1.184 1.615 1.00 92.69 170 LEU A CA 1
ATOM 1377 C C . LEU A 1 170 ? -14.574 1.683 0.347 1.00 92.69 170 LEU A C 1
ATOM 1379 O O . LEU A 1 170 ? -14.651 1.022 -0.687 1.00 92.69 170 LEU A O 1
ATOM 1383 N N . LEU A 1 171 ? -13.843 2.799 0.425 1.00 93.00 171 LEU A N 1
ATOM 1384 C CA . LEU A 1 171 ? -13.059 3.311 -0.700 1.00 93.00 171 LEU A CA 1
ATOM 1385 C C . LEU A 1 171 ? -12.026 2.276 -1.159 1.00 93.00 171 LEU A C 1
ATOM 1387 O O . LEU A 1 171 ? -11.886 2.025 -2.357 1.00 93.00 171 LEU A O 1
ATOM 1391 N N . TYR A 1 172 ? -11.348 1.623 -0.214 1.00 90.31 172 TYR A N 1
ATOM 1392 C CA . TYR A 1 172 ? -10.431 0.531 -0.514 1.00 90.31 172 TYR A CA 1
ATOM 1393 C C . TYR A 1 172 ? -11.120 -0.633 -1.239 1.00 90.31 172 TYR A C 1
ATOM 1395 O O . TYR A 1 172 ? -10.625 -1.091 -2.271 1.00 90.31 172 TYR A O 1
ATOM 1403 N N . LEU A 1 173 ? -12.273 -1.088 -0.741 1.00 90.69 173 LEU A N 1
ATOM 1404 C CA . LEU A 1 173 ? -13.038 -2.170 -1.360 1.00 90.69 173 LEU A CA 1
ATOM 1405 C C . LEU A 1 173 ? -13.487 -1.799 -2.782 1.00 90.69 173 LEU A C 1
ATOM 1407 O O . LEU A 1 173 ? -13.377 -2.633 -3.678 1.00 90.69 173 LEU A O 1
ATOM 1411 N N . VAL A 1 174 ? -13.893 -0.549 -3.024 1.00 93.81 174 VAL A N 1
ATOM 1412 C CA . VAL A 1 174 ? -14.237 -0.050 -4.368 1.00 93.81 174 VAL A CA 1
ATOM 1413 C C . VAL A 1 174 ? -13.031 -0.097 -5.308 1.00 93.81 174 VAL A C 1
ATOM 1415 O O . VAL A 1 174 ? -13.139 -0.581 -6.432 1.00 93.81 174 VAL A O 1
ATOM 1418 N N . VAL A 1 175 ? -11.855 0.354 -4.869 1.00 89.44 175 VAL A N 1
ATOM 1419 C CA . VAL A 1 175 ? -10.641 0.276 -5.701 1.00 89.44 175 VAL A CA 1
ATOM 1420 C C . VAL A 1 175 ? -10.233 -1.184 -5.939 1.00 89.44 175 VAL A C 1
ATOM 1422 O O . VAL A 1 175 ? -9.804 -1.539 -7.041 1.00 89.44 175 VAL A O 1
ATOM 1425 N N . SER A 1 176 ? -10.385 -2.056 -4.938 1.00 89.06 176 SER A N 1
ATOM 1426 C CA . SER A 1 176 ? -10.044 -3.476 -5.065 1.00 89.06 176 SER A CA 1
ATOM 1427 C C . SER A 1 176 ? -10.979 -4.214 -6.030 1.00 89.06 176 SER A C 1
ATOM 1429 O O . SER A 1 176 ? -10.489 -4.993 -6.859 1.00 89.06 176 SER A O 1
ATOM 1431 N N . SER A 1 177 ? -12.285 -3.924 -5.994 1.00 91.50 177 SER A N 1
ATOM 1432 C CA . SER A 1 177 ? -13.266 -4.468 -6.940 1.00 91.50 177 SER A CA 1
ATOM 1433 C C . SER A 1 177 ? -13.049 -3.923 -8.352 1.00 91.50 177 SER A C 1
ATOM 1435 O O . SER A 1 177 ? -13.065 -4.693 -9.308 1.00 91.50 177 SER A O 1
ATOM 1437 N N . LEU A 1 178 ? -12.701 -2.640 -8.494 1.00 88.25 178 LEU A N 1
ATOM 1438 C CA . LEU A 1 178 ? -12.350 -2.042 -9.782 1.00 88.25 178 LEU A CA 1
ATOM 1439 C C . LEU A 1 178 ? -11.138 -2.735 -10.425 1.00 88.25 178 LEU A C 1
ATOM 1441 O O . LEU A 1 178 ? -11.117 -2.987 -11.629 1.00 88.25 178 LEU A O 1
ATOM 1445 N N . GLN A 1 179 ? -10.140 -3.101 -9.620 1.00 86.81 179 GLN A N 1
ATOM 1446 C CA . GLN A 1 179 ? -8.992 -3.871 -10.095 1.00 86.81 179 GLN A CA 1
ATOM 1447 C C . GLN A 1 179 ? -9.376 -5.296 -10.532 1.00 86.81 179 GLN A C 1
ATOM 1449 O O . GLN A 1 179 ? -8.762 -5.826 -11.455 1.00 86.81 179 GLN A O 1
ATOM 1454 N N . LEU A 1 180 ? -10.366 -5.926 -9.890 1.00 86.31 180 LEU A N 1
ATOM 1455 C CA . LEU A 1 180 ? -10.895 -7.220 -10.335 1.00 86.31 180 LEU A CA 1
ATOM 1456 C C . LEU A 1 180 ? -11.623 -7.085 -11.679 1.00 86.31 180 LEU A C 1
ATOM 1458 O O . LEU A 1 180 ? -11.386 -7.905 -12.563 1.00 86.31 180 LEU A O 1
ATOM 1462 N N . SER A 1 181 ? -12.419 -6.028 -11.857 1.00 85.69 181 SER A N 1
ATOM 1463 C CA . SER A 1 181 ? -13.163 -5.763 -13.095 1.00 85.69 181 SER A CA 1
ATOM 1464 C C . SER A 1 181 ? -12.255 -5.458 -14.288 1.00 85.69 181 SER A C 1
ATOM 1466 O O . SER A 1 181 ? -12.482 -5.969 -15.378 1.00 85.69 181 SER A O 1
ATOM 1468 N N . TYR A 1 182 ? -11.200 -4.655 -14.102 1.00 82.38 182 TYR A N 1
ATOM 1469 C CA . TYR A 1 182 ? -10.261 -4.349 -15.191 1.00 82.38 182 TYR A CA 1
ATOM 1470 C C . TYR A 1 182 ? -9.270 -5.480 -15.491 1.00 82.38 182 TYR A C 1
ATOM 1472 O O . TYR A 1 182 ? -8.659 -5.485 -16.564 1.00 82.38 182 TYR A O 1
ATOM 1480 N N . GLY A 1 183 ? -9.124 -6.441 -14.580 1.00 77.19 183 GLY A N 1
ATOM 1481 C CA . GLY A 1 183 ? -8.180 -7.542 -14.704 1.00 77.19 183 GLY A CA 1
ATOM 1482 C C . GLY A 1 183 ? -6.739 -7.153 -14.359 1.00 77.19 183 GLY A C 1
ATOM 1483 O O . GLY A 1 183 ? -6.414 -6.011 -14.026 1.00 77.19 183 GLY A O 1
ATOM 1484 N N . PHE A 1 184 ? -5.845 -8.142 -14.416 1.00 75.31 184 PHE A N 1
ATOM 1485 C CA . PHE A 1 184 ? -4.423 -7.953 -14.121 1.00 75.31 184 PHE A CA 1
ATOM 1486 C C . PHE A 1 184 ? -3.605 -7.872 -15.410 1.00 75.31 184 PHE A C 1
ATOM 1488 O O . PHE A 1 184 ? -3.834 -8.678 -16.318 1.00 75.31 184 PHE A O 1
ATOM 1495 N N . PRO A 1 185 ? -2.630 -6.948 -15.501 1.00 69.12 185 PRO A N 1
ATOM 1496 C CA . PRO A 1 185 ? -1.666 -6.964 -16.590 1.00 69.12 185 PRO A CA 1
ATOM 1497 C C . PRO A 1 185 ? -0.737 -8.177 -16.450 1.00 69.12 185 PRO A C 1
ATOM 1499 O O . PRO A 1 185 ? -0.273 -8.488 -15.352 1.00 69.12 185 PRO A O 1
ATOM 1502 N N . ILE A 1 186 ? -0.424 -8.824 -17.576 1.00 60.28 186 ILE A N 1
ATOM 1503 C CA . ILE A 1 186 ? 0.427 -10.028 -17.642 1.00 60.28 186 ILE A CA 1
ATOM 1504 C C . ILE A 1 186 ? 1.856 -9.733 -17.153 1.00 60.28 186 ILE A C 1
ATOM 1506 O O . ILE A 1 186 ? 2.505 -10.587 -16.554 1.00 60.28 186 ILE A O 1
ATOM 1510 N N . MET A 1 187 ? 2.341 -8.504 -17.360 1.00 57.78 187 MET A N 1
ATOM 1511 C CA . MET A 1 187 ? 3.633 -8.036 -16.859 1.00 57.78 187 MET A CA 1
ATOM 1512 C C . MET A 1 187 ? 3.433 -6.844 -15.927 1.00 57.78 187 MET A C 1
ATOM 1514 O O . MET A 1 187 ? 3.126 -5.732 -16.360 1.00 57.78 187 MET A O 1
ATOM 1518 N N . LYS A 1 188 ? 3.640 -7.063 -14.628 1.00 59.59 188 LYS A N 1
ATOM 1519 C CA . LYS A 1 188 ? 3.654 -5.984 -13.639 1.00 59.59 188 LYS A CA 1
ATOM 1520 C C . LYS A 1 188 ? 5.062 -5.404 -13.553 1.00 59.59 188 LYS A C 1
ATOM 1522 O O . LYS A 1 188 ? 6.003 -6.110 -13.195 1.00 59.59 188 LYS A O 1
ATOM 1527 N N . LYS A 1 189 ? 5.214 -4.112 -13.857 1.00 62.66 189 LYS A N 1
ATOM 1528 C CA . LYS A 1 189 ? 6.496 -3.418 -13.676 1.00 62.66 189 LYS A CA 1
ATOM 1529 C C . LYS A 1 189 ? 6.913 -3.436 -12.190 1.00 62.66 189 LYS A C 1
ATOM 1531 O O . LYS A 1 189 ? 6.050 -3.305 -11.319 1.00 62.66 189 LYS A O 1
ATOM 1536 N N . PRO A 1 190 ? 8.211 -3.621 -11.888 1.00 57.84 190 PRO A N 1
ATOM 1537 C CA . PRO A 1 190 ? 8.685 -4.006 -10.556 1.00 57.84 190 PRO A CA 1
ATOM 1538 C C . PRO A 1 190 ? 8.526 -2.935 -9.464 1.00 57.84 190 PRO A C 1
ATOM 1540 O O . PRO A 1 190 ? 8.441 -3.296 -8.288 1.00 57.84 190 PRO A O 1
ATOM 1543 N N . SER A 1 191 ? 8.397 -1.649 -9.810 1.00 60.72 191 SER A N 1
ATOM 1544 C CA . SER A 1 191 ? 8.117 -0.587 -8.838 1.00 60.72 191 SER A CA 1
ATOM 1545 C C . SER A 1 191 ? 7.327 0.564 -9.453 1.00 60.72 191 SER A C 1
ATOM 1547 O O . SER A 1 191 ? 7.684 1.048 -10.517 1.00 60.72 191 SER A O 1
ATOM 1549 N N . SER A 1 192 ? 6.266 1.008 -8.770 1.00 59.78 192 SER A N 1
ATOM 1550 C CA . SER A 1 192 ? 5.432 2.140 -9.206 1.00 59.78 192 SER A CA 1
ATOM 1551 C C . SER A 1 192 ? 6.068 3.502 -8.913 1.00 59.78 192 SER A C 1
ATOM 1553 O O . SER A 1 192 ? 5.767 4.461 -9.615 1.00 59.78 192 SER A O 1
ATOM 1555 N N . THR A 1 193 ? 6.901 3.598 -7.871 1.00 63.72 193 THR A N 1
ATOM 1556 C CA . THR A 1 193 ? 7.528 4.857 -7.428 1.00 63.72 193 THR A CA 1
ATOM 1557 C C . THR A 1 193 ? 8.835 5.141 -8.163 1.00 63.72 193 THR A C 1
ATOM 1559 O O . THR A 1 193 ? 9.110 6.287 -8.481 1.00 63.72 193 THR A O 1
ATOM 1562 N N . LEU A 1 194 ? 9.590 4.099 -8.525 1.00 71.69 194 LEU A N 1
ATOM 1563 C CA . LEU A 1 194 ? 10.890 4.208 -9.212 1.00 71.69 194 LEU A CA 1
ATOM 1564 C C . LEU A 1 194 ? 10.775 4.131 -10.748 1.00 71.69 194 LEU A C 1
ATOM 1566 O O . LEU A 1 194 ? 11.752 3.867 -11.445 1.00 71.69 194 LEU A O 1
ATOM 1570 N N . GLN A 1 195 ? 9.564 4.279 -11.293 1.00 73.81 195 GLN A N 1
ATOM 1571 C CA . GLN A 1 195 ? 9.316 4.117 -12.730 1.00 73.81 195 GLN A CA 1
ATOM 1572 C C . GLN A 1 195 ? 9.466 5.423 -13.515 1.00 73.81 195 GLN A C 1
ATOM 1574 O O . GLN A 1 195 ? 9.826 5.390 -14.693 1.00 73.81 195 GLN A O 1
ATOM 1579 N N . TYR A 1 196 ? 9.131 6.552 -12.897 1.00 79.44 196 TYR A N 1
ATOM 1580 C CA . TYR A 1 196 ? 9.058 7.843 -13.572 1.00 79.44 196 TYR A CA 1
ATOM 1581 C C . TYR A 1 196 ? 10.324 8.647 -13.306 1.00 79.44 196 TYR A C 1
ATOM 1583 O O . TYR A 1 196 ? 10.809 8.674 -12.186 1.00 79.44 196 TYR A O 1
ATOM 1591 N N . TYR A 1 197 ? 10.837 9.331 -14.325 1.00 80.56 197 TYR A N 1
ATOM 1592 C CA . TYR A 1 197 ? 12.057 10.140 -14.225 1.00 80.56 197 TYR A CA 1
ATOM 1593 C C . TYR A 1 197 ? 11.747 11.627 -14.021 1.00 80.56 197 TYR A C 1
ATOM 1595 O O . TYR A 1 197 ? 12.436 12.483 -14.561 1.00 80.56 197 TYR A O 1
ATOM 1603 N N . ASN A 1 198 ? 10.684 11.918 -13.270 1.00 84.12 198 ASN A N 1
ATOM 1604 C CA . ASN A 1 198 ? 10.226 13.279 -13.008 1.00 84.12 198 ASN A CA 1
ATOM 1605 C C . ASN A 1 198 ? 10.652 13.718 -11.606 1.00 84.12 198 ASN A C 1
ATOM 1607 O O . ASN A 1 198 ? 10.719 12.904 -10.686 1.00 84.12 198 ASN A O 1
ATOM 1611 N N . ASP A 1 199 ? 10.807 15.020 -11.413 1.00 82.94 199 ASP A N 1
ATOM 1612 C CA . ASP A 1 199 ? 11.194 15.655 -10.148 1.00 82.94 199 ASP A CA 1
ATOM 1613 C C . ASP A 1 199 ? 10.258 15.273 -8.999 1.00 82.94 199 ASP A C 1
ATOM 1615 O O . ASP A 1 199 ? 10.685 14.889 -7.913 1.00 82.94 199 ASP A O 1
ATOM 1619 N N . LEU A 1 200 ? 8.954 15.278 -9.280 1.00 85.12 200 LEU A N 1
ATOM 1620 C CA . LEU A 1 200 ? 7.923 14.875 -8.328 1.00 85.12 200 LEU A CA 1
ATOM 1621 C C . LEU A 1 200 ? 8.010 13.378 -7.987 1.00 85.12 200 LEU A C 1
ATOM 1623 O O . LEU A 1 200 ? 7.728 12.978 -6.860 1.00 85.12 200 LEU A O 1
ATOM 1627 N N . ALA A 1 201 ? 8.440 12.546 -8.940 1.00 84.06 201 ALA A N 1
ATOM 1628 C CA . ALA A 1 201 ? 8.661 11.123 -8.703 1.00 84.06 201 ALA A CA 1
ATOM 1629 C C . ALA A 1 201 ? 9.940 10.865 -7.896 1.00 84.06 201 ALA A C 1
ATOM 1631 O O . ALA A 1 201 ? 9.962 9.934 -7.093 1.00 84.06 201 ALA A O 1
ATOM 1632 N N . LYS A 1 202 ? 10.980 11.695 -8.055 1.00 85.50 202 LYS A N 1
ATOM 1633 C CA . LYS A 1 202 ? 12.163 11.674 -7.185 1.00 85.50 202 LYS A CA 1
ATOM 1634 C C . LYS A 1 202 ? 11.783 12.034 -5.755 1.00 85.50 202 LYS A C 1
ATOM 1636 O O . LYS A 1 202 ? 12.023 11.232 -4.867 1.00 85.50 202 LYS A O 1
ATOM 1641 N N . LEU A 1 203 ? 11.081 13.151 -5.559 1.00 88.00 203 LEU A N 1
ATOM 1642 C CA . LEU A 1 203 ? 10.591 13.556 -4.240 1.00 88.00 203 LEU A CA 1
ATOM 1643 C C . LEU A 1 203 ? 9.737 12.454 -3.593 1.00 88.00 203 LEU A C 1
ATOM 1645 O O . LEU A 1 203 ? 9.915 12.130 -2.423 1.00 88.00 203 LEU A O 1
ATOM 1649 N N . GLY A 1 204 ? 8.837 11.833 -4.361 1.00 87.06 204 GLY A N 1
ATOM 1650 C CA . GLY A 1 204 ? 8.034 10.711 -3.877 1.00 87.06 204 GLY A CA 1
ATOM 1651 C C . GLY A 1 204 ? 8.860 9.471 -3.517 1.00 87.06 204 GLY A C 1
ATOM 1652 O O . GLY A 1 204 ? 8.513 8.769 -2.569 1.00 87.06 204 GLY A O 1
ATOM 1653 N N . ALA A 1 205 ? 9.946 9.192 -4.243 1.00 86.94 205 ALA A N 1
ATOM 1654 C CA . ALA A 1 205 ? 10.869 8.104 -3.928 1.00 86.94 205 ALA A CA 1
ATOM 1655 C C . ALA A 1 205 ? 11.697 8.401 -2.666 1.00 86.94 205 ALA A C 1
ATOM 1657 O O . ALA A 1 205 ? 11.806 7.524 -1.811 1.00 86.94 205 ALA A O 1
ATOM 1658 N N . ASP A 1 206 ? 12.188 9.633 -2.520 1.00 88.62 206 ASP A N 1
ATOM 1659 C CA . ASP A 1 206 ? 12.952 10.092 -1.356 1.00 88.62 206 ASP A CA 1
ATOM 1660 C C . ASP A 1 206 ? 12.083 10.025 -0.086 1.00 88.62 206 ASP A C 1
ATOM 1662 O O . ASP A 1 206 ? 12.483 9.431 0.915 1.00 88.62 206 ASP A O 1
ATOM 1666 N N . ILE A 1 207 ? 10.840 10.531 -0.150 1.00 90.12 207 ILE A N 1
ATOM 1667 C CA . ILE A 1 207 ? 9.862 10.416 0.947 1.00 90.12 207 ILE A CA 1
ATOM 1668 C C . ILE A 1 207 ? 9.580 8.947 1.258 1.00 90.12 207 ILE A C 1
ATOM 1670 O O . ILE A 1 207 ? 9.530 8.571 2.423 1.00 90.12 207 ILE A O 1
ATOM 1674 N N . TYR A 1 208 ? 9.394 8.106 0.237 1.00 88.19 208 TYR A N 1
ATOM 1675 C CA . TYR A 1 208 ? 9.101 6.688 0.436 1.00 88.19 208 TYR A CA 1
ATOM 1676 C C . TYR A 1 208 ? 10.224 5.953 1.182 1.00 88.19 208 TYR A C 1
ATOM 1678 O O . TYR A 1 208 ? 9.928 5.092 2.008 1.00 88.19 208 TYR A O 1
ATOM 1686 N N . ILE A 1 209 ? 11.485 6.300 0.921 1.00 88.12 209 ILE A N 1
ATOM 1687 C CA . ILE A 1 209 ? 12.647 5.702 1.595 1.00 88.12 209 ILE A CA 1
ATOM 1688 C C . ILE A 1 209 ? 12.906 6.305 2.970 1.00 88.12 209 ILE A C 1
ATOM 1690 O O . ILE A 1 209 ? 13.407 5.611 3.849 1.00 88.12 209 ILE A O 1
ATOM 1694 N N . ALA A 1 210 ? 12.490 7.549 3.198 1.00 89.81 210 ALA A N 1
ATOM 1695 C CA . ALA A 1 210 ? 12.520 8.151 4.523 1.00 89.81 210 ALA A CA 1
ATOM 1696 C C . ALA A 1 210 ? 11.537 7.490 5.512 1.00 89.81 210 ALA A C 1
ATOM 1698 O O . ALA A 1 210 ? 11.687 7.667 6.721 1.00 89.81 210 ALA A O 1
ATOM 1699 N N . ILE A 1 211 ? 10.531 6.736 5.039 1.00 88.31 211 ILE A N 1
ATOM 1700 C CA . ILE A 1 211 ? 9.597 6.025 5.924 1.00 88.31 211 ILE A CA 1
ATOM 1701 C C . ILE A 1 211 ? 10.307 4.799 6.525 1.00 88.31 211 ILE A C 1
ATOM 1703 O O . ILE A 1 211 ? 10.617 3.859 5.786 1.00 88.31 211 ILE A O 1
ATOM 1707 N N . PRO A 1 212 ? 10.495 4.742 7.857 1.00 87.62 212 PRO A N 1
ATOM 1708 C CA . PRO A 1 212 ? 11.163 3.615 8.496 1.00 87.62 212 PRO A CA 1
ATOM 1709 C C . PRO A 1 212 ? 10.359 2.325 8.301 1.00 87.62 212 PRO A C 1
ATOM 1711 O O . PRO A 1 212 ? 9.126 2.340 8.340 1.00 87.62 212 PRO A O 1
ATOM 1714 N N . PHE A 1 213 ? 11.049 1.200 8.110 1.00 85.69 213 PHE A N 1
ATOM 1715 C CA . PHE A 1 213 ? 10.490 -0.148 7.933 1.00 85.69 213 PHE A CA 1
ATOM 1716 C C . PHE A 1 213 ? 9.650 -0.379 6.666 1.00 85.69 213 PHE A C 1
ATOM 1718 O O . PHE A 1 213 ? 9.403 -1.532 6.306 1.00 85.69 213 PHE A O 1
ATOM 1725 N N . ALA A 1 214 ? 9.186 0.660 5.965 1.00 85.81 214 ALA A N 1
ATOM 1726 C CA . ALA A 1 214 ? 8.331 0.496 4.788 1.00 85.81 214 ALA A CA 1
ATOM 1727 C C . ALA A 1 214 ? 9.083 -0.104 3.593 1.00 85.81 214 ALA A C 1
ATOM 1729 O O . ALA A 1 214 ? 8.501 -0.855 2.800 1.00 85.81 214 ALA A O 1
ATOM 1730 N N . VAL A 1 215 ? 10.364 0.233 3.457 1.00 86.75 215 VAL A N 1
ATOM 1731 C CA . VAL A 1 215 ? 11.242 -0.287 2.407 1.00 86.75 215 VAL A CA 1
ATOM 1732 C C . VAL A 1 215 ? 11.650 -1.718 2.725 1.00 86.75 215 VAL A C 1
ATOM 1734 O O . VAL A 1 215 ? 11.554 -2.593 1.866 1.00 86.75 215 VAL A O 1
ATOM 1737 N N . GLU A 1 216 ? 12.030 -1.978 3.968 1.00 89.19 216 GLU A N 1
ATOM 1738 C CA . GLU A 1 216 ? 12.482 -3.275 4.453 1.00 89.19 216 GLU A CA 1
ATOM 1739 C C . GLU A 1 216 ? 11.347 -4.299 4.403 1.00 89.19 216 GLU A C 1
ATOM 1741 O O . GLU A 1 216 ? 11.519 -5.386 3.851 1.00 89.19 216 GLU A O 1
ATOM 1746 N N . LEU A 1 217 ? 10.153 -3.933 4.886 1.00 87.50 217 LEU A N 1
ATOM 1747 C CA . LEU A 1 217 ? 8.967 -4.789 4.826 1.00 87.50 217 LEU A CA 1
ATOM 1748 C C . LEU A 1 217 ? 8.580 -5.092 3.377 1.00 87.50 217 LEU A C 1
ATOM 1750 O O . LEU A 1 217 ? 8.260 -6.233 3.045 1.00 87.50 217 LEU A O 1
ATOM 1754 N N . ARG A 1 218 ? 8.638 -4.090 2.490 1.00 85.12 218 ARG A N 1
ATOM 1755 C CA . ARG A 1 218 ? 8.399 -4.312 1.061 1.00 85.12 218 ARG A CA 1
ATOM 1756 C C . ARG A 1 218 ? 9.435 -5.252 0.464 1.00 85.12 218 ARG A C 1
ATOM 1758 O O . ARG A 1 218 ? 9.054 -6.139 -0.291 1.00 85.12 218 ARG A O 1
ATOM 1765 N N . CYS A 1 219 ? 10.711 -5.055 0.772 1.00 86.94 219 CYS A N 1
ATOM 1766 C CA . CYS A 1 219 ? 11.791 -5.891 0.270 1.00 86.94 219 CYS A CA 1
ATOM 1767 C C . CYS A 1 219 ? 11.611 -7.346 0.722 1.00 86.94 219 CYS A C 1
ATOM 1769 O O . CYS A 1 219 ? 11.744 -8.257 -0.090 1.00 86.94 219 CYS A O 1
ATOM 1771 N N . LEU A 1 220 ? 11.224 -7.568 1.980 1.00 89.06 220 LEU A N 1
ATOM 1772 C CA . LEU A 1 220 ? 10.949 -8.894 2.532 1.00 89.06 220 LEU A CA 1
ATOM 1773 C C . LEU A 1 220 ? 9.721 -9.543 1.877 1.00 89.06 220 LEU A C 1
ATOM 1775 O O . LEU A 1 220 ? 9.766 -10.707 1.479 1.00 89.06 220 LEU A O 1
ATOM 1779 N N . LEU A 1 221 ? 8.630 -8.795 1.706 1.00 86.44 221 LEU A N 1
ATOM 1780 C CA . LEU A 1 221 ? 7.438 -9.283 1.004 1.00 86.44 221 LEU A CA 1
ATOM 1781 C C . LEU A 1 221 ? 7.736 -9.612 -0.465 1.00 86.44 221 LEU A C 1
ATOM 1783 O O . LEU A 1 221 ? 7.307 -10.648 -0.966 1.00 86.44 221 LEU A O 1
ATOM 1787 N N . ASP A 1 222 ? 8.507 -8.771 -1.153 1.00 84.56 222 ASP A N 1
ATOM 1788 C CA . ASP A 1 222 ? 8.912 -9.032 -2.533 1.00 84.56 222 ASP A CA 1
ATOM 1789 C C . ASP A 1 222 ? 9.865 -10.225 -2.631 1.00 84.56 222 ASP A C 1
ATOM 1791 O O . ASP A 1 222 ? 9.724 -11.014 -3.563 1.00 84.56 222 ASP A O 1
ATOM 1795 N N . PHE A 1 223 ? 10.764 -10.412 -1.665 1.00 88.88 223 PHE A N 1
ATOM 1796 C CA . PHE A 1 223 ? 11.646 -11.575 -1.580 1.00 88.88 223 PHE A CA 1
ATOM 1797 C C . PHE A 1 223 ? 10.858 -12.877 -1.385 1.00 88.88 223 PHE A C 1
ATOM 1799 O O . PHE A 1 223 ? 11.013 -13.811 -2.164 1.00 88.88 223 PHE A O 1
ATOM 1806 N N . THR A 1 224 ? 9.964 -12.922 -0.392 1.00 87.38 224 THR A N 1
ATOM 1807 C CA . THR A 1 224 ? 9.164 -14.121 -0.067 1.00 87.38 224 THR A CA 1
ATOM 1808 C C . THR A 1 224 ? 8.222 -14.544 -1.192 1.00 87.38 224 THR A C 1
ATOM 1810 O O . THR A 1 224 ? 7.976 -15.735 -1.376 1.00 87.38 224 THR A O 1
ATOM 1813 N N . MET A 1 225 ? 7.700 -13.582 -1.957 1.00 81.38 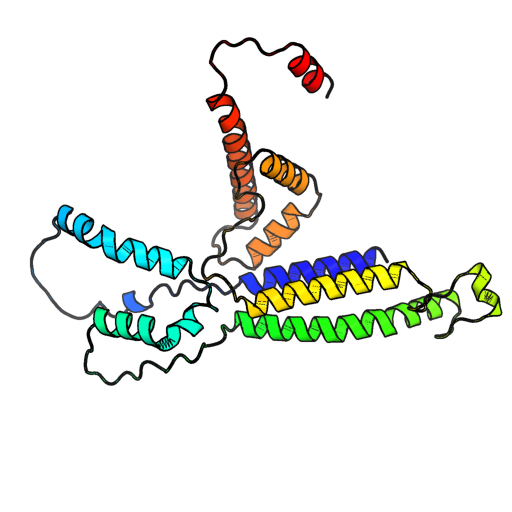225 MET A N 1
ATOM 1814 C CA . MET A 1 225 ? 6.737 -13.843 -3.029 1.00 81.38 225 MET A CA 1
ATOM 1815 C C . MET A 1 225 ? 7.394 -14.031 -4.405 1.00 81.38 225 MET A C 1
ATOM 1817 O O . MET A 1 225 ? 6.754 -14.550 -5.324 1.00 81.38 225 MET A O 1
ATOM 1821 N N . SER A 1 226 ? 8.650 -13.610 -4.581 1.00 81.62 226 SER A N 1
ATOM 1822 C CA . SER A 1 226 ? 9.376 -13.751 -5.845 1.00 81.62 226 SER A CA 1
ATOM 1823 C C . SER A 1 226 ? 10.187 -15.040 -5.874 1.00 81.62 226 SER A C 1
ATOM 1825 O O . SER A 1 226 ? 10.893 -15.383 -4.934 1.00 81.62 226 SER A O 1
ATOM 1827 N N . LYS A 1 227 ? 10.160 -15.738 -7.010 1.00 82.75 227 LYS A N 1
ATOM 1828 C CA . LYS A 1 227 ? 11.052 -16.878 -7.254 1.00 82.75 227 LYS A CA 1
ATOM 1829 C C . LYS A 1 227 ? 12.439 -16.352 -7.605 1.00 82.75 227 LYS A C 1
ATOM 1831 O O . LYS A 1 227 ? 12.720 -16.091 -8.772 1.00 82.75 227 LYS A O 1
ATOM 1836 N N . THR A 1 228 ? 13.271 -16.156 -6.594 1.00 86.31 228 THR A N 1
ATOM 1837 C CA . THR A 1 228 ? 14.662 -15.723 -6.739 1.00 86.31 228 THR A CA 1
ATOM 1838 C C . THR A 1 228 ? 15.608 -16.788 -6.196 1.00 86.31 228 THR A C 1
ATOM 1840 O O . THR A 1 228 ? 15.257 -17.525 -5.279 1.00 86.31 228 THR A O 1
ATOM 1843 N N . SER A 1 229 ? 16.797 -16.891 -6.786 1.00 93.19 229 SER A N 1
ATOM 1844 C CA . SER A 1 229 ? 17.898 -17.723 -6.282 1.00 93.19 229 SER A CA 1
ATOM 1845 C C . SER A 1 229 ? 18.866 -16.944 -5.389 1.00 93.19 229 SER A C 1
ATOM 1847 O O . SER A 1 229 ? 19.819 -17.522 -4.879 1.00 93.19 229 SER A O 1
ATOM 1849 N N . LEU A 1 230 ? 18.667 -15.629 -5.268 1.00 92.38 230 LEU A N 1
ATOM 1850 C CA . LEU A 1 230 ? 19.477 -14.751 -4.427 1.00 92.38 230 LEU A CA 1
ATOM 1851 C C . LEU A 1 230 ? 19.132 -14.981 -2.958 1.00 92.38 230 LEU A C 1
ATOM 1853 O O . LEU A 1 230 ? 17.972 -15.223 -2.632 1.00 92.38 230 LEU A O 1
ATOM 1857 N N . ASP A 1 231 ? 20.123 -14.842 -2.084 1.00 94.62 231 ASP A N 1
ATOM 1858 C CA . ASP A 1 231 ? 19.885 -14.768 -0.642 1.00 94.62 231 ASP A CA 1
ATOM 1859 C C . ASP A 1 231 ? 19.191 -13.443 -0.268 1.00 94.62 231 ASP A C 1
ATOM 1861 O O . ASP A 1 231 ? 19.243 -12.464 -1.021 1.00 94.62 231 ASP A O 1
ATOM 1865 N N . ILE A 1 232 ? 18.554 -13.374 0.903 1.00 93.12 232 ILE A N 1
ATOM 1866 C CA . ILE A 1 232 ? 17.798 -12.195 1.340 1.00 93.12 232 ILE A CA 1
ATOM 1867 C C . ILE A 1 232 ? 18.677 -10.944 1.440 1.00 93.12 232 ILE A C 1
ATOM 1869 O O . ILE A 1 232 ? 18.263 -9.865 1.013 1.00 93.12 232 ILE A O 1
ATOM 1873 N N . PHE A 1 233 ? 19.917 -11.083 1.917 1.00 94.94 233 PHE A N 1
ATOM 1874 C CA . PHE A 1 233 ? 20.862 -9.967 1.987 1.00 94.94 233 PHE A CA 1
ATOM 1875 C C . PHE A 1 233 ? 21.296 -9.494 0.599 1.00 94.94 233 PHE A C 1
ATOM 1877 O O . PHE A 1 233 ? 21.374 -8.292 0.354 1.00 94.94 233 PHE A O 1
ATOM 1884 N N . GLN A 1 234 ? 21.507 -10.425 -0.334 1.00 94.19 234 GLN A N 1
ATOM 1885 C CA . GLN A 1 234 ? 21.834 -10.094 -1.722 1.00 94.19 234 GLN A CA 1
ATOM 1886 C C . GLN A 1 234 ? 20.657 -9.402 -2.419 1.00 94.19 234 GLN A C 1
ATOM 1888 O O . GLN A 1 234 ? 20.850 -8.444 -3.166 1.00 94.19 234 GLN A O 1
ATOM 1893 N N . PHE A 1 235 ? 19.428 -9.850 -2.150 1.00 92.94 235 PHE A N 1
ATOM 1894 C CA . PHE A 1 235 ? 18.213 -9.230 -2.668 1.00 92.94 235 PHE A CA 1
ATOM 1895 C C . PHE A 1 235 ? 18.030 -7.804 -2.128 1.00 92.94 235 PHE A C 1
ATOM 1897 O O . PHE A 1 235 ? 17.722 -6.889 -2.892 1.00 92.94 235 PHE A O 1
ATOM 1904 N N . TYR A 1 236 ? 18.295 -7.590 -0.838 1.00 93.44 236 TYR A N 1
ATOM 1905 C CA . TYR A 1 236 ? 18.281 -6.260 -0.230 1.00 93.44 236 TYR A CA 1
ATOM 1906 C C . TYR A 1 236 ? 19.364 -5.342 -0.812 1.00 93.44 236 TYR A C 1
ATOM 1908 O O . TYR A 1 236 ? 19.096 -4.197 -1.173 1.00 93.44 236 TYR A O 1
ATOM 1916 N N . GLN A 1 237 ? 20.582 -5.854 -0.987 1.00 94.25 237 GLN A N 1
ATOM 1917 C CA . GLN A 1 237 ? 21.676 -5.105 -1.599 1.00 94.25 237 GLN A CA 1
ATOM 1918 C C . GLN A 1 237 ? 21.350 -4.704 -3.047 1.00 94.25 237 GLN A C 1
ATOM 1920 O O . GLN A 1 237 ? 21.595 -3.565 -3.445 1.00 94.25 237 GLN A O 1
ATOM 1925 N N . LEU A 1 238 ? 20.723 -5.600 -3.816 1.00 92.00 238 LEU A N 1
ATOM 1926 C CA . LEU A 1 238 ? 20.230 -5.305 -5.161 1.00 92.00 238 LEU A CA 1
ATOM 1927 C C . LEU A 1 238 ? 19.172 -4.192 -5.153 1.00 92.00 238 LEU A C 1
ATOM 1929 O O . LEU A 1 238 ? 19.192 -3.326 -6.028 1.00 92.00 238 LEU A O 1
ATOM 1933 N N . PHE A 1 239 ? 18.266 -4.196 -4.171 1.00 89.75 239 PHE A N 1
ATOM 1934 C CA . PHE A 1 239 ? 17.268 -3.140 -4.012 1.00 89.75 239 PHE A CA 1
ATOM 1935 C C . PHE A 1 239 ? 17.924 -1.776 -3.756 1.00 89.75 239 PHE A C 1
ATOM 1937 O O . PHE A 1 239 ? 17.578 -0.799 -4.424 1.00 89.75 239 PHE A O 1
ATOM 1944 N N . ASN A 1 240 ? 18.922 -1.721 -2.871 1.00 90.69 240 ASN A N 1
ATOM 1945 C CA . ASN A 1 240 ? 19.668 -0.492 -2.594 1.00 90.69 240 ASN A CA 1
ATOM 1946 C C . ASN A 1 240 ? 20.415 0.009 -3.833 1.00 90.69 240 ASN A C 1
ATOM 1948 O O . ASN A 1 240 ? 20.299 1.179 -4.187 1.00 90.69 240 ASN A O 1
ATOM 1952 N N . TYR A 1 241 ? 21.103 -0.875 -4.563 1.00 93.00 241 TYR A N 1
ATOM 1953 C CA . TYR A 1 241 ? 21.758 -0.493 -5.816 1.00 93.00 241 TYR A CA 1
ATOM 1954 C C . TYR A 1 241 ? 20.777 0.023 -6.864 1.00 93.00 241 TYR A C 1
ATOM 1956 O O . TYR A 1 241 ? 21.077 0.985 -7.571 1.00 93.00 241 TYR A O 1
ATOM 1964 N N . HIS A 1 242 ? 19.594 -0.582 -6.968 1.00 89.88 242 HIS A N 1
ATOM 1965 C CA . HIS A 1 242 ? 18.566 -0.106 -7.883 1.00 89.88 242 HIS A CA 1
ATOM 1966 C C . HIS A 1 242 ? 18.108 1.316 -7.537 1.00 89.88 242 HIS A C 1
ATOM 1968 O O . HIS A 1 242 ? 17.924 2.133 -8.441 1.00 89.88 242 HIS A O 1
ATOM 1974 N N . TYR A 1 243 ? 17.957 1.615 -6.247 1.00 89.62 243 TYR A N 1
ATOM 1975 C CA . TYR A 1 243 ? 17.599 2.950 -5.791 1.00 89.62 243 TYR A CA 1
ATOM 1976 C C . TYR A 1 243 ? 18.702 3.981 -6.056 1.00 89.62 243 TYR A C 1
ATOM 1978 O O . TYR A 1 243 ? 18.419 5.014 -6.659 1.00 89.62 243 TYR A O 1
ATOM 1986 N N . GLU A 1 244 ? 19.951 3.686 -5.698 1.00 90.44 244 GLU A N 1
ATOM 1987 C CA . GLU A 1 244 ? 21.090 4.586 -5.937 1.00 90.44 244 GLU A CA 1
ATOM 1988 C C . GLU A 1 244 ? 21.247 4.917 -7.427 1.00 90.44 244 GLU A C 1
ATOM 1990 O O . GLU A 1 244 ? 21.389 6.076 -7.821 1.00 90.44 244 GLU A O 1
ATOM 1995 N N . LEU A 1 245 ? 21.122 3.907 -8.295 1.00 90.75 245 LEU A N 1
ATOM 1996 C CA . LEU A 1 245 ? 21.144 4.104 -9.745 1.00 90.75 245 LEU A CA 1
ATOM 1997 C C . LEU A 1 245 ? 19.966 4.953 -10.234 1.00 90.75 245 LEU A C 1
ATOM 1999 O O . LEU A 1 245 ? 20.131 5.765 -11.147 1.00 90.75 245 LEU A O 1
ATOM 2003 N N . TYR A 1 246 ? 18.778 4.778 -9.652 1.00 90.06 246 TYR A N 1
ATOM 2004 C CA . TYR A 1 246 ? 17.616 5.607 -9.963 1.00 90.06 246 TYR A CA 1
ATOM 2005 C C . TYR A 1 246 ? 17.849 7.068 -9.551 1.00 90.06 246 TYR A C 1
ATOM 2007 O O . TYR A 1 246 ? 17.672 7.964 -10.381 1.00 90.06 246 TYR A O 1
ATOM 2015 N N . ALA A 1 247 ? 18.311 7.312 -8.323 1.00 88.44 247 ALA A N 1
ATOM 2016 C CA . ALA A 1 247 ? 18.592 8.648 -7.806 1.00 88.44 247 ALA A CA 1
ATOM 2017 C C . ALA A 1 247 ? 19.667 9.360 -8.642 1.00 88.44 247 ALA A C 1
ATOM 2019 O O . ALA A 1 247 ? 19.466 10.502 -9.066 1.00 88.44 247 ALA A O 1
ATOM 2020 N N . ALA A 1 248 ? 20.759 8.662 -8.969 1.00 89.31 248 ALA A N 1
ATOM 2021 C CA . ALA A 1 248 ? 21.814 9.172 -9.837 1.00 89.31 248 ALA A CA 1
ATOM 2022 C C . ALA A 1 248 ? 21.291 9.499 -11.243 1.00 89.31 248 ALA A C 1
ATOM 2024 O O . ALA A 1 248 ? 21.595 10.560 -11.785 1.00 89.31 248 ALA A O 1
ATOM 2025 N N . LYS A 1 249 ? 20.459 8.632 -11.832 1.00 88.94 249 LYS A N 1
ATOM 2026 C CA . LYS A 1 249 ? 19.893 8.852 -13.170 1.00 88.94 249 LYS A CA 1
ATOM 2027 C C . LYS A 1 249 ? 18.977 10.074 -13.223 1.00 88.94 249 LYS A C 1
ATOM 2029 O O . LYS A 1 249 ? 19.089 10.854 -14.166 1.00 88.94 249 LYS A O 1
ATOM 2034 N N . VAL A 1 250 ? 18.097 10.254 -12.235 1.00 87.56 250 VAL A N 1
ATOM 2035 C CA . VAL A 1 250 ? 17.221 11.437 -12.182 1.00 87.56 250 VAL A CA 1
ATOM 2036 C C . VAL A 1 250 ? 18.035 12.701 -11.906 1.00 87.56 250 VAL A C 1
ATOM 2038 O O . VAL A 1 250 ? 17.826 13.712 -12.566 1.00 87.56 250 VAL A O 1
ATOM 2041 N N . SER A 1 251 ? 19.019 12.642 -11.005 1.00 84.25 251 SER A N 1
ATOM 2042 C CA . SER A 1 251 ? 19.919 13.772 -10.739 1.00 84.25 251 SER A CA 1
ATOM 2043 C C . SER A 1 251 ? 20.704 14.193 -11.992 1.00 84.25 251 SER A C 1
ATOM 2045 O O . SER A 1 251 ? 20.754 15.370 -12.341 1.00 84.25 251 SER A O 1
ATOM 2047 N N . ASN A 1 252 ? 21.233 13.223 -12.744 1.00 87.44 252 ASN A N 1
ATOM 2048 C CA . ASN A 1 252 ? 21.966 13.460 -13.991 1.00 87.44 252 ASN A CA 1
ATOM 2049 C C . ASN A 1 252 ? 21.120 14.097 -15.094 1.00 87.44 252 ASN A C 1
ATOM 2051 O O . ASN A 1 252 ? 21.674 14.789 -15.948 1.00 87.44 252 ASN A O 1
ATOM 2055 N N . HIS A 1 253 ? 19.798 13.914 -15.079 1.00 84.94 253 HIS A N 1
ATOM 2056 C CA . HIS A 1 253 ? 18.923 14.569 -16.048 1.00 84.94 253 HIS A CA 1
ATOM 2057 C C . HIS A 1 253 ? 19.054 16.099 -15.983 1.00 84.94 253 HIS A C 1
ATOM 2059 O O . HIS A 1 253 ? 19.191 16.747 -17.020 1.00 84.94 253 HIS A O 1
ATOM 2065 N N . TYR A 1 254 ? 19.138 16.668 -14.777 1.00 77.19 254 TYR A N 1
ATOM 2066 C CA . TYR A 1 254 ? 19.349 18.104 -14.584 1.00 77.19 254 TYR A CA 1
ATOM 2067 C C . TYR A 1 254 ? 20.725 18.574 -15.045 1.00 77.19 254 TYR A C 1
ATOM 2069 O O . TYR A 1 254 ? 20.847 19.633 -15.662 1.00 77.19 254 TYR A O 1
ATOM 2077 N N . TYR A 1 255 ? 21.766 17.781 -14.781 1.00 79.94 255 TYR A N 1
ATOM 2078 C CA . TYR A 1 255 ? 23.116 18.101 -15.240 1.00 79.94 255 TYR A CA 1
ATOM 2079 C C . TYR A 1 255 ? 23.219 18.107 -16.769 1.00 79.94 255 TYR A C 1
ATOM 2081 O O . TYR A 1 255 ? 23.974 18.907 -17.309 1.00 79.94 255 TYR A O 1
ATOM 2089 N N . GLY A 1 256 ? 22.429 17.284 -17.467 1.00 81.44 256 GLY A N 1
ATOM 2090 C CA . GLY A 1 256 ? 22.371 17.280 -18.931 1.00 81.44 256 GLY A CA 1
ATOM 2091 C C . GLY A 1 256 ? 21.734 18.534 -19.543 1.00 81.44 256 GLY A 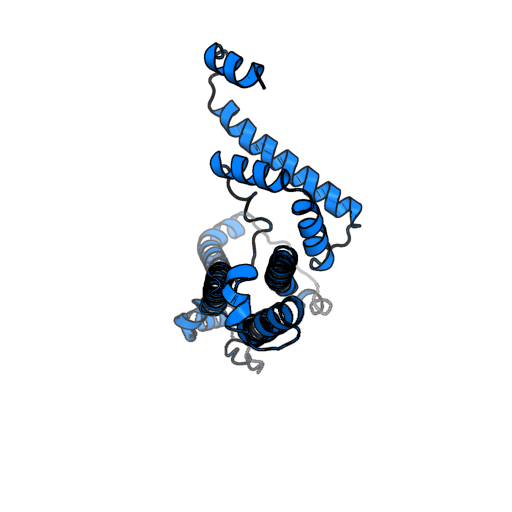C 1
ATOM 2092 O O . GLY A 1 256 ? 22.057 18.886 -20.673 1.00 81.44 256 GLY A O 1
ATOM 2093 N N . ILE A 1 257 ? 20.851 19.219 -18.811 1.00 82.81 257 ILE A N 1
ATOM 2094 C CA . ILE A 1 257 ? 20.182 20.448 -19.276 1.00 82.81 257 ILE A CA 1
ATOM 2095 C C . ILE A 1 257 ? 21.046 21.686 -18.990 1.00 82.81 257 ILE A C 1
ATOM 2097 O O . ILE A 1 257 ? 20.974 22.690 -19.702 1.00 82.81 257 ILE A O 1
ATOM 2101 N N . LYS A 1 258 ? 21.875 21.639 -17.944 1.00 84.19 258 LYS A N 1
ATOM 2102 C CA . LYS A 1 258 ? 22.690 22.777 -17.523 1.00 84.19 258 LYS A CA 1
ATOM 2103 C C . LYS A 1 258 ? 23.859 22.999 -18.485 1.00 84.19 258 LYS A C 1
ATOM 2105 O O . LYS A 1 258 ? 24.679 22.112 -18.699 1.00 84.19 258 LYS A O 1
ATOM 2110 N N . VAL A 1 259 ? 23.982 24.216 -19.016 1.00 86.25 259 VAL A N 1
ATOM 2111 C CA . VAL A 1 259 ? 25.131 24.583 -19.857 1.00 86.25 259 VAL A CA 1
ATOM 2112 C C . VAL A 1 259 ? 26.406 24.570 -19.010 1.00 86.25 259 VAL A C 1
ATOM 2114 O O . VAL A 1 259 ? 26.471 25.185 -17.939 1.00 86.25 259 VAL A O 1
ATOM 2117 N N . LEU A 1 260 ? 27.423 23.856 -19.493 1.00 88.38 260 LEU A N 1
ATOM 2118 C CA . LEU A 1 260 ? 28.721 23.745 -18.832 1.00 88.38 260 LEU A CA 1
ATOM 2119 C C . LEU A 1 260 ? 29.355 25.133 -18.653 1.00 88.38 260 LEU A C 1
ATOM 2121 O O . LEU A 1 260 ? 29.363 25.950 -19.570 1.00 88.38 260 LEU A O 1
ATOM 2125 N N . GLY A 1 261 ? 29.889 25.396 -17.459 1.00 86.06 261 GLY A N 1
ATOM 2126 C CA . GLY A 1 261 ? 30.548 26.666 -17.132 1.00 86.06 261 GLY A CA 1
ATOM 2127 C C . GLY A 1 261 ? 29.621 27.783 -16.642 1.00 86.06 261 GLY A C 1
ATOM 2128 O O . GLY A 1 261 ? 30.117 28.831 -16.229 1.00 86.06 261 GLY A O 1
ATOM 2129 N N . LEU A 1 262 ? 28.296 27.579 -16.606 1.00 89.69 262 LEU A N 1
ATOM 2130 C CA . LEU A 1 262 ? 27.392 28.539 -15.969 1.00 89.69 262 LEU A CA 1
ATOM 2131 C C . LEU A 1 262 ? 27.629 28.601 -14.455 1.00 89.69 262 LEU A C 1
ATOM 2133 O O . LEU A 1 262 ? 27.625 27.588 -13.748 1.00 89.69 262 LEU A O 1
ATOM 2137 N N . ARG A 1 263 ? 27.791 29.824 -13.945 1.00 89.56 263 ARG A N 1
ATOM 2138 C CA . ARG A 1 263 ? 27.897 30.089 -12.510 1.00 89.56 263 ARG A CA 1
ATOM 2139 C C . ARG A 1 263 ? 26.576 29.732 -11.821 1.00 89.56 263 ARG A C 1
ATOM 2141 O O . ARG A 1 263 ? 25.517 30.174 -12.245 1.00 89.56 263 ARG A O 1
ATOM 2148 N N . ILE A 1 264 ? 26.660 28.962 -10.736 1.00 88.31 264 ILE A N 1
ATOM 2149 C CA . ILE A 1 264 ? 25.519 28.667 -9.855 1.00 88.31 264 ILE A CA 1
ATOM 2150 C C . ILE A 1 264 ? 25.094 29.956 -9.146 1.00 88.31 264 ILE A C 1
ATOM 2152 O O . ILE A 1 264 ? 25.956 30.671 -8.612 1.00 88.31 264 ILE A O 1
ATOM 2156 N N . ASP A 1 265 ? 23.792 30.227 -9.130 1.00 89.44 265 ASP A N 1
ATOM 2157 C CA . ASP A 1 265 ? 23.245 31.423 -8.504 1.00 89.44 265 ASP A CA 1
ATOM 2158 C C . ASP A 1 265 ? 23.482 31.417 -6.985 1.00 89.44 265 ASP A C 1
ATOM 2160 O O . ASP A 1 265 ? 23.546 30.371 -6.334 1.00 89.44 265 ASP A O 1
ATOM 2164 N N . ARG A 1 266 ? 23.661 32.601 -6.396 1.00 90.25 266 ARG A N 1
ATOM 2165 C CA . ARG A 1 266 ? 23.927 32.735 -4.957 1.00 90.25 266 ARG A CA 1
ATOM 2166 C C . ARG A 1 266 ? 22.740 32.263 -4.124 1.00 90.25 266 ARG A C 1
ATOM 2168 O O . ARG A 1 266 ? 22.964 31.652 -3.086 1.00 90.25 266 ARG A O 1
ATOM 2175 N N . MET A 1 267 ? 21.515 32.500 -4.594 1.00 90.12 267 MET A N 1
ATOM 2176 C CA . MET A 1 267 ? 20.297 32.076 -3.896 1.00 90.12 267 MET A CA 1
ATOM 2177 C C . MET A 1 267 ? 20.226 30.553 -3.768 1.00 90.12 267 MET A C 1
ATOM 2179 O O . MET A 1 267 ? 19.971 30.049 -2.680 1.00 90.12 267 MET A O 1
ATOM 2183 N N . GLU A 1 268 ? 20.552 29.820 -4.835 1.00 86.75 268 GLU A N 1
ATOM 2184 C CA . GLU A 1 268 ? 20.602 28.352 -4.828 1.00 86.75 268 GLU A CA 1
ATOM 2185 C C . GLU A 1 268 ? 21.622 27.838 -3.799 1.00 86.75 268 GLU A C 1
ATOM 2187 O O . GLU A 1 268 ? 21.322 26.954 -2.999 1.00 86.75 268 GLU A O 1
ATOM 2192 N N . LYS A 1 269 ? 22.805 28.463 -3.733 1.00 89.38 269 LYS A N 1
ATOM 2193 C CA . LYS A 1 269 ? 23.826 28.122 -2.729 1.00 89.38 269 LYS A CA 1
ATOM 2194 C C . LYS A 1 269 ? 23.370 28.397 -1.300 1.00 89.38 269 LYS A C 1
ATOM 2196 O O . LYS A 1 269 ? 23.661 27.595 -0.421 1.00 89.38 269 LYS A O 1
ATOM 2201 N N . CYS A 1 270 ? 22.687 29.515 -1.061 1.00 89.56 270 CYS A N 1
ATOM 2202 C CA . CYS A 1 270 ? 22.187 29.849 0.270 1.00 89.56 270 CYS A CA 1
ATOM 2203 C C . CYS A 1 270 ? 21.066 28.899 0.710 1.00 89.56 270 CYS A C 1
ATOM 2205 O O . CYS A 1 270 ? 21.047 28.493 1.863 1.00 89.56 270 CYS A O 1
ATOM 2207 N N . ILE A 1 271 ? 20.162 28.513 -0.194 1.00 88.00 271 ILE A N 1
ATOM 2208 C CA . ILE A 1 271 ? 19.049 27.607 0.125 1.00 88.00 271 ILE A CA 1
ATOM 2209 C C . ILE A 1 271 ? 19.565 26.209 0.484 1.00 88.00 271 ILE A C 1
ATOM 2211 O O . ILE A 1 271 ? 19.141 25.647 1.489 1.00 88.00 271 ILE A O 1
ATOM 2215 N N . PHE A 1 272 ? 20.498 25.664 -0.301 1.00 83.62 272 PHE A N 1
ATOM 2216 C CA . PHE A 1 272 ? 21.033 24.320 -0.058 1.00 83.62 272 PHE A CA 1
ATOM 2217 C C . PHE A 1 272 ? 22.169 24.269 0.970 1.00 83.62 272 PHE A C 1
ATOM 2219 O O . PHE A 1 272 ? 22.454 23.193 1.470 1.00 83.62 272 PHE A O 1
ATOM 2226 N N . GLY A 1 273 ? 22.829 25.390 1.275 1.00 79.00 273 GLY A N 1
ATOM 2227 C CA . GLY A 1 273 ? 23.932 25.440 2.244 1.00 79.00 273 GLY A CA 1
ATOM 2228 C C . GLY A 1 273 ? 23.512 25.694 3.695 1.00 79.00 273 GLY A C 1
ATOM 2229 O O . GLY A 1 273 ? 24.367 25.666 4.574 1.00 79.00 273 GLY A O 1
ATOM 2230 N N . VAL A 1 274 ? 22.235 26.001 3.942 1.00 72.75 274 VAL A N 1
ATOM 2231 C CA . VAL A 1 274 ? 21.675 26.214 5.292 1.00 72.75 274 VAL A CA 1
ATOM 2232 C C . VAL A 1 274 ? 21.089 24.922 5.886 1.00 72.75 274 VAL A C 1
ATOM 2234 O O . VAL A 1 274 ? 20.911 24.846 7.100 1.00 72.75 274 VAL A O 1
ATOM 2237 N N . PHE A 1 275 ? 20.823 23.916 5.048 1.00 45.53 275 PHE A N 1
ATOM 2238 C CA . PHE A 1 275 ? 20.462 22.553 5.450 1.00 45.53 275 PHE A CA 1
ATOM 2239 C C . PHE A 1 275 ? 21.698 21.654 5.498 1.00 45.53 275 PHE A C 1
ATOM 2241 O O . PHE A 1 275 ? 21.720 20.760 6.372 1.00 45.53 275 PHE A O 1
#

pLDDT: mean 74.12, std 18.45, range [38.0, 95.25]